Protein AF-A0A2V9F907-F1 (afdb_monomer)

Sequence (201 aa):
MAHLNLTMIHPFSDGNGRMARCLQTLVLAIKGIVDPTFCSIEEYLGKNTQDYYDILAEVGRGKWNPQRDTRPWIRFNLTAHYRQAGTVLRRSVIIKKLWDELEREVARKNLPDRVIGAVADAAMGFRVRSATYRHFAEVSKVVASRDLRAAVESGLLVPTGERRGRIYRASEEIRAIAVKIHGSEPKGIPDPFQKGVTLIS

Structure (mmCIF, N/CA/C/O backbone):
data_AF-A0A2V9F907-F1
#
_entry.id   AF-A0A2V9F907-F1
#
loop_
_atom_site.group_PDB
_atom_site.id
_atom_site.type_symbol
_atom_site.label_atom_id
_atom_site.label_alt_id
_atom_site.label_comp_id
_atom_sit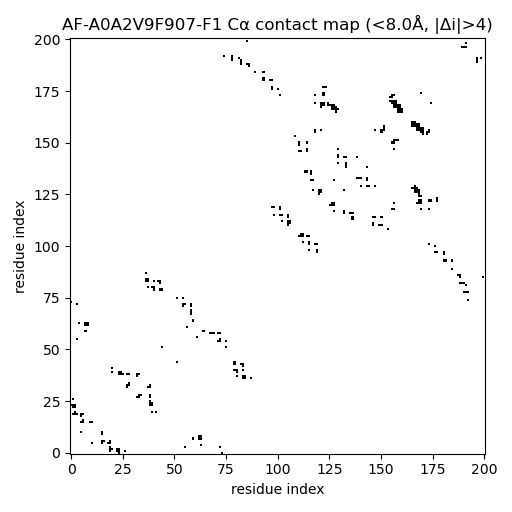e.label_asym_id
_atom_site.label_entity_id
_atom_site.label_seq_id
_atom_site.pdbx_PDB_ins_code
_atom_site.Cartn_x
_atom_site.Cartn_y
_atom_site.Cartn_z
_atom_site.occupancy
_atom_site.B_iso_or_equiv
_atom_site.auth_seq_id
_atom_site.auth_comp_id
_atom_site.auth_asym_id
_atom_site.auth_atom_id
_atom_site.pdbx_PDB_model_num
ATOM 1 N N . MET A 1 1 ? 13.222 7.855 -20.459 1.00 93.00 1 MET A N 1
ATOM 2 C CA . MET A 1 1 ? 14.501 7.636 -21.180 1.00 93.00 1 MET A CA 1
ATOM 3 C C . MET A 1 1 ? 15.733 7.677 -20.285 1.00 93.00 1 MET A C 1
ATOM 5 O O . MET A 1 1 ? 16.612 6.855 -20.496 1.00 93.00 1 MET A O 1
ATOM 9 N N . ALA A 1 2 ? 15.813 8.577 -19.295 1.00 93.81 2 ALA A N 1
ATOM 10 C CA . ALA A 1 2 ? 16.983 8.689 -18.413 1.00 93.81 2 ALA A CA 1
ATOM 11 C C . ALA A 1 2 ? 17.392 7.359 -17.747 1.00 93.81 2 ALA A C 1
ATOM 13 O O . ALA A 1 2 ? 18.563 6.998 -17.793 1.00 93.81 2 ALA A O 1
ATOM 14 N N . HIS A 1 3 ? 16.414 6.595 -17.246 1.00 95.31 3 HIS A N 1
ATOM 15 C CA . HIS A 1 3 ? 16.615 5.238 -16.728 1.00 95.31 3 HIS A CA 1
ATOM 16 C C . HIS A 1 3 ? 17.356 4.341 -17.726 1.00 95.31 3 HIS A C 1
ATOM 18 O O . HIS A 1 3 ? 18.462 3.897 -17.441 1.00 95.31 3 HIS A O 1
ATOM 24 N N . LEU A 1 4 ? 16.759 4.094 -18.899 1.00 95.44 4 LEU A N 1
ATOM 25 C CA . LEU A 1 4 ? 17.318 3.204 -19.918 1.00 95.44 4 LEU A CA 1
ATOM 26 C C . LEU A 1 4 ? 18.757 3.583 -20.269 1.00 95.44 4 LEU A C 1
ATOM 28 O O . LEU A 1 4 ? 19.621 2.717 -20.305 1.00 95.44 4 LEU A O 1
ATOM 32 N N . ASN A 1 5 ? 19.024 4.872 -20.494 1.00 95.62 5 ASN A N 1
ATOM 33 C CA . ASN A 1 5 ? 20.367 5.322 -20.847 1.00 95.62 5 ASN A CA 1
ATOM 34 C C . ASN A 1 5 ? 21.379 5.045 -19.733 1.00 95.62 5 ASN A C 1
ATOM 36 O O . ASN A 1 5 ? 22.443 4.510 -20.024 1.00 95.62 5 ASN A O 1
ATOM 40 N N . LEU A 1 6 ? 21.056 5.339 -18.470 1.00 96.31 6 LEU A N 1
ATOM 41 C CA . LEU A 1 6 ? 21.984 5.083 -17.367 1.00 96.31 6 LEU A CA 1
ATOM 42 C C . LEU A 1 6 ? 22.225 3.582 -17.161 1.00 96.31 6 LEU A C 1
ATOM 44 O O . LEU A 1 6 ? 23.369 3.170 -16.983 1.00 96.31 6 LEU A O 1
ATOM 48 N N . THR A 1 7 ? 21.173 2.765 -17.260 1.00 95.25 7 THR A N 1
ATOM 49 C CA . THR A 1 7 ? 21.288 1.302 -17.180 1.00 95.25 7 THR A CA 1
ATOM 50 C C . THR A 1 7 ? 22.175 0.736 -18.290 1.00 95.25 7 THR A C 1
ATOM 52 O O . THR A 1 7 ? 22.968 -0.160 -18.028 1.00 95.25 7 THR A O 1
ATOM 55 N N . MET A 1 8 ? 22.072 1.265 -19.514 1.00 94.69 8 MET A N 1
ATOM 56 C CA . MET A 1 8 ? 22.827 0.773 -20.673 1.00 94.69 8 MET A CA 1
ATOM 57 C C . MET A 1 8 ? 24.269 1.288 -20.740 1.00 94.69 8 MET A C 1
ATOM 59 O O . MET A 1 8 ? 25.142 0.563 -21.206 1.00 94.69 8 MET A O 1
ATOM 63 N N . ILE A 1 9 ? 24.521 2.530 -20.310 1.00 95.56 9 ILE A N 1
ATOM 64 C CA . ILE A 1 9 ? 25.878 3.094 -20.217 1.00 95.56 9 ILE A CA 1
ATOM 65 C C . ILE A 1 9 ? 26.653 2.415 -19.083 1.00 95.56 9 ILE A C 1
ATOM 67 O O . ILE A 1 9 ? 27.849 2.184 -19.221 1.00 95.56 9 ILE A O 1
ATOM 71 N N . HIS A 1 10 ? 25.965 2.085 -17.985 1.00 94.62 10 HIS A N 1
ATOM 72 C CA . HIS A 1 10 ? 26.520 1.391 -16.825 1.00 94.62 10 HIS A CA 1
ATOM 73 C C . HIS A 1 10 ? 27.818 2.042 -16.274 1.00 94.62 10 HIS A C 1
ATOM 75 O O . HIS A 1 10 ? 28.858 1.386 -16.186 1.00 94.62 10 HIS A O 1
ATOM 81 N N . PRO A 1 11 ? 27.791 3.343 -15.913 1.00 96.69 11 PRO A N 1
ATOM 82 C CA . PRO A 1 11 ? 29.006 4.110 -15.613 1.00 96.69 11 PRO A CA 1
ATOM 83 C C . PRO A 1 11 ? 29.660 3.792 -14.259 1.00 96.69 11 PRO A C 1
ATOM 85 O O . PRO A 1 11 ? 30.794 4.202 -14.025 1.00 96.69 11 PRO A O 1
ATOM 88 N N . PHE A 1 12 ? 28.962 3.111 -13.349 1.00 96.88 12 PHE A N 1
ATOM 89 C CA . PHE A 1 12 ? 29.470 2.797 -12.010 1.00 96.88 12 PHE A CA 1
ATOM 90 C C . PHE A 1 12 ? 29.889 1.327 -11.899 1.00 96.88 12 PHE A C 1
ATOM 92 O O . PHE A 1 12 ? 29.351 0.467 -12.598 1.00 96.88 12 PHE A O 1
ATOM 99 N N . SER A 1 13 ? 30.805 1.021 -10.976 1.00 95.19 13 SER A N 1
ATOM 100 C CA . SER A 1 13 ? 31.224 -0.358 -10.679 1.00 95.19 13 SER A CA 1
ATOM 101 C C . SER A 1 13 ? 30.115 -1.202 -10.034 1.00 95.19 13 SER A C 1
ATOM 103 O O . SER A 1 13 ? 30.059 -2.406 -10.257 1.00 95.19 13 SER A O 1
ATOM 105 N N . ASP A 1 14 ? 29.208 -0.573 -9.281 1.00 96.31 14 ASP A N 1
ATOM 106 C CA . ASP A 1 14 ? 27.983 -1.163 -8.728 1.00 96.31 14 ASP A CA 1
ATOM 107 C C . ASP A 1 14 ? 26.889 -0.081 -8.615 1.00 96.31 14 ASP A C 1
ATOM 109 O O . ASP A 1 14 ? 27.152 1.120 -8.659 1.00 96.31 14 ASP A O 1
ATOM 113 N N . GLY A 1 15 ? 25.633 -0.498 -8.470 1.00 94.81 15 GLY A N 1
ATOM 114 C CA . GLY A 1 15 ? 24.523 0.384 -8.126 1.00 94.81 15 GLY A CA 1
ATOM 115 C C . GLY A 1 15 ? 23.816 1.024 -9.316 1.00 94.81 15 GLY A C 1
ATOM 116 O O . GLY A 1 15 ? 22.849 1.751 -9.100 1.00 94.81 15 GLY A O 1
ATOM 117 N N . ASN A 1 16 ? 24.200 0.710 -10.558 1.00 95.38 16 ASN A N 1
ATOM 118 C CA . ASN A 1 16 ? 23.611 1.302 -11.768 1.00 95.38 16 ASN A CA 1
ATOM 119 C C . ASN A 1 16 ? 22.083 1.181 -11.815 1.00 95.38 16 ASN A C 1
ATOM 121 O O . ASN A 1 16 ? 21.404 2.168 -12.069 1.00 95.38 16 ASN A O 1
ATOM 125 N N . GLY A 1 17 ? 21.519 0.016 -11.475 1.00 93.19 17 GLY A N 1
ATOM 126 C CA . GLY A 1 17 ? 20.062 -0.157 -11.429 1.00 93.19 17 GLY A CA 1
ATOM 127 C C . GLY A 1 17 ? 19.374 0.711 -10.365 1.00 93.19 17 GLY A C 1
ATOM 128 O O . GLY A 1 17 ? 18.320 1.289 -10.617 1.00 93.19 17 GLY A O 1
ATOM 129 N N . ARG A 1 18 ? 19.979 0.864 -9.177 1.00 94.75 18 ARG A N 1
ATOM 130 C CA . ARG A 1 18 ? 19.474 1.769 -8.123 1.00 94.75 18 ARG A CA 1
ATOM 131 C C . ARG A 1 18 ? 19.534 3.223 -8.594 1.00 94.75 18 ARG A C 1
ATOM 133 O O . ARG A 1 18 ? 18.536 3.929 -8.498 1.00 94.75 18 ARG A O 1
ATOM 140 N N . MET A 1 19 ? 20.655 3.631 -9.183 1.00 96.75 19 MET A N 1
ATOM 141 C CA . MET A 1 19 ? 20.842 4.982 -9.713 1.00 96.75 19 MET A CA 1
ATOM 142 C C . MET A 1 19 ? 19.899 5.297 -10.875 1.00 96.75 19 MET A C 1
ATOM 144 O O . MET A 1 19 ? 19.367 6.401 -10.936 1.00 96.75 19 MET A O 1
ATOM 148 N N . ALA A 1 20 ? 19.635 4.341 -11.766 1.00 95.56 20 ALA A N 1
ATOM 149 C CA . ALA A 1 20 ? 18.757 4.540 -12.917 1.00 95.56 20 ALA A CA 1
ATOM 150 C C . ALA A 1 20 ? 17.310 4.796 -12.482 1.00 95.56 20 ALA A C 1
ATOM 152 O O . ALA A 1 20 ? 16.638 5.675 -13.027 1.00 95.56 20 ALA A O 1
ATOM 153 N N . ARG A 1 21 ? 16.867 4.076 -11.448 1.00 93.44 21 ARG A N 1
ATOM 154 C CA . ARG A 1 21 ? 15.551 4.234 -10.822 1.00 93.44 21 ARG A CA 1
ATOM 155 C C . ARG A 1 21 ? 15.435 5.561 -10.079 1.00 93.44 21 ARG A C 1
ATOM 157 O O . ARG A 1 21 ? 14.507 6.318 -10.346 1.00 93.44 21 ARG A O 1
ATOM 164 N N . CYS A 1 22 ? 16.430 5.920 -9.262 1.00 93.31 22 CYS A N 1
ATOM 165 C CA . CYS A 1 22 ? 16.486 7.241 -8.626 1.00 93.31 22 CYS A CA 1
ATOM 166 C C . CYS A 1 22 ? 16.458 8.380 -9.657 1.00 93.31 22 CYS A C 1
ATOM 168 O O . CYS A 1 22 ? 15.734 9.358 -9.480 1.00 93.31 22 CYS A O 1
ATOM 170 N N . LEU A 1 23 ? 17.208 8.244 -10.755 1.00 94.75 23 LEU A N 1
ATOM 171 C CA . LEU A 1 23 ? 17.251 9.238 -11.823 1.00 94.75 23 LEU A CA 1
ATOM 172 C C . LEU A 1 23 ? 15.907 9.359 -12.551 1.00 94.75 23 LEU A C 1
ATOM 174 O O . LEU A 1 23 ? 15.497 10.470 -12.878 1.00 94.75 23 LEU A O 1
ATOM 178 N N . GLN A 1 24 ? 15.202 8.251 -12.795 1.00 93.25 24 GLN A N 1
ATOM 179 C CA . GLN A 1 24 ? 13.847 8.294 -13.350 1.00 93.25 24 GLN A CA 1
ATOM 180 C C . GLN A 1 24 ? 12.910 9.114 -12.469 1.00 93.25 24 GLN A C 1
ATOM 182 O O . GLN A 1 24 ? 12.277 10.047 -12.965 1.00 93.25 24 GLN A O 1
ATOM 187 N N . THR A 1 25 ? 12.861 8.781 -11.180 1.00 90.62 25 THR A N 1
ATOM 188 C CA . THR A 1 25 ? 12.018 9.464 -10.198 1.00 90.62 25 THR A CA 1
ATOM 189 C C . THR A 1 25 ? 12.359 10.950 -10.126 1.00 90.62 25 THR A C 1
ATOM 191 O O . THR A 1 25 ? 11.466 11.790 -10.190 1.00 90.62 25 THR A O 1
ATOM 194 N N . LEU A 1 26 ? 13.652 11.291 -10.091 1.00 91.19 26 LEU A N 1
ATOM 195 C CA . LEU A 1 26 ? 14.120 12.677 -10.080 1.00 91.19 26 LEU A CA 1
ATOM 196 C C . LEU A 1 26 ? 13.686 13.451 -11.331 1.00 91.19 26 LEU A C 1
ATOM 198 O O . LEU A 1 26 ? 13.215 14.580 -11.221 1.00 91.19 26 LEU A O 1
ATOM 202 N N . VAL A 1 27 ? 13.816 12.859 -12.523 1.00 92.12 27 VAL A N 1
ATOM 203 C CA . VAL A 1 27 ? 13.406 13.510 -13.778 1.00 92.12 27 VAL A CA 1
ATOM 204 C C . VAL A 1 27 ? 11.904 13.791 -13.790 1.00 92.12 27 VAL A C 1
ATOM 206 O O . VAL A 1 27 ? 11.496 14.861 -14.237 1.00 92.12 27 VAL A O 1
ATOM 209 N N . LEU A 1 28 ? 11.082 12.867 -13.288 1.00 89.31 28 LEU A N 1
ATOM 210 C CA . LEU A 1 28 ? 9.635 13.069 -13.180 1.00 89.31 28 LEU A CA 1
ATOM 211 C C . LEU A 1 28 ? 9.293 14.152 -12.145 1.00 89.31 28 LEU A C 1
ATOM 213 O O . LEU A 1 28 ? 8.482 15.031 -12.439 1.00 89.31 28 LEU A O 1
ATOM 217 N N . ALA A 1 29 ? 9.981 14.158 -11.000 1.00 87.56 29 ALA A N 1
ATOM 218 C CA . ALA A 1 29 ? 9.822 15.170 -9.957 1.00 87.56 29 ALA A CA 1
ATOM 219 C C . ALA A 1 29 ? 10.165 16.584 -10.447 1.00 87.56 29 ALA A C 1
ATOM 221 O O . ALA A 1 29 ? 9.367 17.503 -10.276 1.00 87.56 29 ALA A O 1
ATOM 222 N N . ILE A 1 30 ? 11.298 16.757 -11.139 1.00 88.38 30 ILE A N 1
ATOM 223 C CA . ILE A 1 30 ? 11.697 18.044 -11.742 1.00 88.38 30 ILE A CA 1
ATOM 224 C C . ILE A 1 30 ? 10.656 18.532 -12.761 1.00 88.38 30 ILE A C 1
ATOM 226 O O . ILE A 1 30 ? 10.476 19.733 -12.946 1.00 88.38 30 ILE A O 1
ATOM 230 N N . LYS A 1 31 ? 9.951 17.612 -13.426 1.00 84.75 31 LYS A N 1
ATOM 231 C CA . LYS A 1 31 ? 8.890 17.927 -14.393 1.00 84.75 31 LYS A CA 1
ATOM 232 C C . LYS A 1 31 ? 7.511 18.130 -13.752 1.00 84.75 31 LYS A C 1
ATOM 234 O O . LYS A 1 31 ? 6.527 18.217 -14.478 1.00 8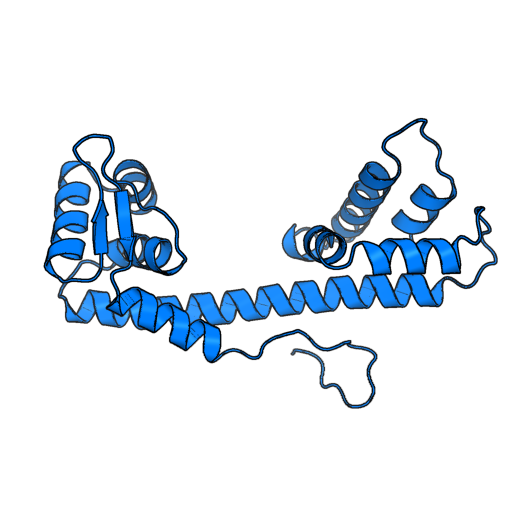4.75 31 LYS A O 1
ATOM 239 N N . GLY A 1 32 ? 7.440 18.244 -12.426 1.00 80.19 32 GLY A N 1
ATOM 240 C CA . GLY A 1 32 ? 6.215 18.570 -11.691 1.00 80.19 32 GLY A CA 1
ATOM 241 C C . GLY A 1 32 ? 5.390 17.362 -11.245 1.00 80.19 32 GLY A C 1
ATOM 242 O O . GLY A 1 32 ? 4.361 17.543 -10.602 1.00 80.19 32 GLY A O 1
ATOM 243 N N . ILE A 1 33 ? 5.835 16.131 -11.519 1.00 77.31 33 ILE A N 1
ATOM 244 C CA . ILE A 1 33 ? 5.212 14.916 -10.977 1.00 77.31 33 ILE A CA 1
ATOM 245 C C . ILE A 1 33 ? 5.912 14.608 -9.655 1.00 77.31 33 ILE A C 1
ATOM 247 O O . ILE A 1 33 ? 6.887 13.865 -9.619 1.00 77.31 33 ILE A O 1
ATOM 251 N N . VAL A 1 34 ? 5.468 15.253 -8.577 1.00 76.12 34 VAL A N 1
ATOM 252 C CA . VAL A 1 34 ? 6.205 15.266 -7.300 1.00 76.12 34 VAL A CA 1
ATOM 253 C C . VAL A 1 34 ? 5.740 14.217 -6.299 1.00 76.12 34 VAL A C 1
ATOM 255 O O . VAL A 1 34 ? 6.530 13.792 -5.460 1.00 76.12 34 VAL A O 1
ATOM 258 N N . ASP A 1 35 ? 4.483 13.783 -6.376 1.00 77.50 35 ASP A N 1
ATOM 259 C CA . ASP A 1 35 ? 3.964 12.812 -5.421 1.00 77.50 35 ASP A CA 1
ATOM 260 C C . ASP A 1 35 ? 4.652 11.443 -5.640 1.00 77.50 35 ASP A C 1
ATOM 262 O O . ASP A 1 35 ? 4.630 10.922 -6.768 1.00 77.50 35 ASP A O 1
ATOM 266 N N . PRO A 1 36 ? 5.271 10.858 -4.587 1.00 70.25 36 PRO A N 1
ATOM 267 C CA . PRO A 1 36 ? 6.025 9.600 -4.655 1.00 70.25 36 PRO A CA 1
ATOM 268 C C . PRO A 1 36 ? 5.270 8.459 -5.335 1.00 70.25 36 PRO A C 1
ATOM 270 O O . PRO A 1 36 ? 5.862 7.600 -5.992 1.00 70.25 36 PRO A O 1
ATOM 273 N N . THR A 1 37 ? 3.951 8.472 -5.187 1.00 71.19 37 THR A N 1
ATOM 274 C CA . THR A 1 37 ? 3.030 7.477 -5.715 1.00 71.19 37 THR A CA 1
ATOM 275 C C . THR A 1 37 ? 2.990 7.477 -7.241 1.00 71.19 37 THR A C 1
ATOM 277 O O . THR A 1 37 ? 2.795 6.420 -7.845 1.00 71.19 37 THR A O 1
ATOM 280 N N . PHE A 1 38 ? 3.203 8.639 -7.868 1.00 74.62 38 PHE A N 1
ATOM 281 C CA . PHE A 1 38 ? 3.138 8.820 -9.321 1.00 74.62 38 PHE A CA 1
ATOM 282 C C . PHE A 1 38 ? 4.517 8.937 -9.980 1.00 74.62 38 PHE A C 1
ATOM 284 O O . PHE A 1 38 ? 4.658 8.611 -11.161 1.00 74.62 38 PHE A O 1
ATOM 291 N N . CYS A 1 39 ? 5.541 9.373 -9.242 1.00 81.19 39 CYS A N 1
ATOM 292 C CA . CYS A 1 39 ? 6.884 9.568 -9.790 1.00 81.19 39 CYS A CA 1
ATOM 293 C C . CYS A 1 39 ? 7.787 8.326 -9.712 1.00 81.19 39 CYS A C 1
ATOM 295 O O . CYS A 1 39 ? 8.823 8.290 -10.369 1.00 81.19 39 CYS A O 1
ATOM 297 N N . SER A 1 40 ? 7.387 7.286 -8.977 1.00 83.75 40 SER A N 1
ATOM 298 C CA . SER A 1 40 ? 8.110 6.012 -8.860 1.00 83.75 40 SER A CA 1
ATOM 299 C C . SER A 1 40 ? 7.334 4.863 -9.510 1.00 83.75 40 SER A C 1
ATOM 301 O O . SER A 1 40 ? 6.110 4.869 -9.473 1.00 83.75 40 SER A O 1
ATOM 303 N N . ILE A 1 41 ? 8.027 3.857 -10.061 1.00 87.81 41 ILE A N 1
ATOM 304 C CA . ILE A 1 41 ? 7.427 2.585 -10.527 1.00 87.81 41 ILE A CA 1
ATOM 305 C C . ILE A 1 41 ? 7.994 1.350 -9.813 1.00 87.81 41 ILE A C 1
ATOM 307 O O . ILE A 1 41 ? 7.841 0.225 -10.285 1.00 87.81 41 ILE A O 1
ATOM 311 N N . GLU A 1 42 ? 8.657 1.530 -8.668 1.00 89.88 42 GLU A N 1
ATOM 312 C CA . GLU A 1 42 ? 9.363 0.441 -7.975 1.00 89.88 42 GLU A CA 1
ATOM 313 C C . GLU A 1 42 ? 8.447 -0.721 -7.572 1.00 89.88 42 GLU A C 1
ATOM 315 O O . GLU A 1 42 ? 8.829 -1.881 -7.725 1.00 89.88 42 GLU A O 1
ATOM 320 N N . GLU A 1 43 ? 7.222 -0.436 -7.107 1.00 89.06 43 GLU A N 1
ATOM 321 C CA . GLU A 1 43 ? 6.255 -1.490 -6.764 1.00 89.06 43 GLU A CA 1
ATOM 322 C C . GLU A 1 43 ? 5.923 -2.347 -7.997 1.00 89.06 43 GLU A C 1
ATOM 324 O O . GLU A 1 43 ? 5.806 -3.571 -7.898 1.00 89.06 43 GLU A O 1
ATOM 329 N N . TYR A 1 44 ? 5.813 -1.716 -9.171 1.00 91.25 44 TYR A N 1
ATOM 330 C CA . TYR A 1 44 ? 5.595 -2.421 -10.428 1.00 91.25 44 TYR A CA 1
ATOM 331 C C . TYR A 1 44 ? 6.816 -3.258 -10.820 1.00 91.25 44 TYR A C 1
ATOM 333 O O . TYR A 1 44 ? 6.667 -4.439 -11.127 1.00 91.25 44 TYR A O 1
ATOM 341 N N . LEU A 1 45 ? 8.022 -2.689 -10.771 1.00 92.31 45 LEU A N 1
ATOM 342 C CA . LEU A 1 45 ? 9.254 -3.403 -11.128 1.00 92.31 45 LEU A CA 1
ATOM 343 C C . LEU A 1 45 ? 9.516 -4.606 -10.210 1.00 92.31 45 LEU A C 1
ATOM 345 O O . LEU A 1 45 ? 9.915 -5.667 -10.686 1.00 92.31 45 LEU A O 1
ATOM 349 N N . GLY A 1 46 ? 9.239 -4.479 -8.909 1.00 91.44 46 GLY A N 1
ATOM 350 C CA . GLY A 1 46 ? 9.380 -5.580 -7.953 1.00 91.44 46 GLY A CA 1
ATOM 351 C C . GLY A 1 46 ? 8.415 -6.743 -8.210 1.00 91.44 46 GLY A C 1
ATOM 352 O O . GLY A 1 46 ? 8.746 -7.889 -7.928 1.00 91.44 46 GLY A O 1
ATOM 353 N N . LYS A 1 47 ? 7.237 -6.469 -8.786 1.00 91.88 47 LYS A N 1
ATOM 354 C CA . LYS A 1 47 ? 6.259 -7.498 -9.183 1.00 91.88 47 LYS A CA 1
ATOM 355 C C . LYS A 1 47 ? 6.516 -8.078 -10.576 1.00 91.88 47 LYS A C 1
ATOM 357 O O . LYS A 1 47 ? 6.083 -9.191 -10.843 1.00 91.88 47 LYS A O 1
ATOM 362 N N . ASN A 1 48 ? 7.203 -7.334 -11.445 1.00 94.06 48 ASN A N 1
ATOM 363 C CA . ASN A 1 48 ? 7.439 -7.674 -12.853 1.00 94.06 48 ASN A CA 1
ATOM 364 C C . ASN A 1 48 ? 8.948 -7.671 -13.164 1.00 94.06 48 ASN A C 1
ATOM 366 O O . ASN A 1 48 ? 9.398 -7.094 -14.152 1.00 94.06 48 ASN A O 1
ATOM 370 N N . THR A 1 49 ? 9.752 -8.253 -12.267 1.00 95.25 49 THR A N 1
ATOM 371 C CA . THR A 1 49 ? 11.220 -8.169 -12.339 1.00 95.25 49 THR A CA 1
ATOM 372 C C . THR A 1 49 ? 11.780 -8.858 -13.579 1.00 95.25 49 THR A C 1
ATOM 374 O O . THR A 1 49 ? 12.687 -8.315 -14.203 1.00 95.25 49 THR A O 1
ATOM 377 N N . GLN A 1 50 ? 11.225 -10.012 -13.960 1.00 96.62 50 GLN A N 1
ATOM 378 C CA . GLN A 1 50 ? 11.657 -10.724 -15.163 1.00 96.62 50 GLN A CA 1
ATOM 379 C C . GLN A 1 50 ? 11.358 -9.903 -16.423 1.00 96.62 50 GLN A C 1
ATOM 381 O O . GLN A 1 50 ? 12.290 -9.561 -17.141 1.00 96.62 50 GLN A O 1
ATOM 386 N N . ASP A 1 51 ? 10.107 -9.465 -16.609 1.00 96.00 51 ASP A N 1
ATOM 387 C CA . ASP A 1 51 ? 9.701 -8.608 -17.733 1.00 96.00 51 ASP A CA 1
ATOM 388 C C . ASP A 1 51 ? 10.573 -7.350 -17.853 1.00 96.00 51 ASP A C 1
ATOM 390 O O . ASP A 1 51 ? 10.941 -6.930 -18.948 1.00 96.00 51 ASP A O 1
ATOM 394 N N . TYR A 1 52 ? 10.930 -6.738 -16.719 1.00 96.06 52 TYR A N 1
ATOM 395 C CA . TYR A 1 52 ? 11.831 -5.589 -16.691 1.00 96.06 52 TYR A CA 1
ATOM 396 C C . TYR A 1 52 ? 13.208 -5.923 -17.283 1.00 96.06 52 TYR A C 1
ATOM 398 O O . TYR A 1 52 ? 13.707 -5.174 -18.127 1.00 96.06 52 TYR A O 1
ATOM 406 N N . TYR A 1 53 ? 13.818 -7.035 -16.868 1.00 94.94 53 TYR A N 1
ATOM 407 C CA . TYR A 1 53 ? 15.107 -7.465 -17.409 1.00 94.94 53 TYR A CA 1
ATOM 408 C C . TYR A 1 53 ? 15.009 -7.903 -18.871 1.00 94.94 53 TYR A C 1
ATOM 410 O O . TYR A 1 53 ? 15.905 -7.577 -19.649 1.00 94.94 53 TYR A O 1
ATOM 418 N N . ASP A 1 54 ? 13.917 -8.555 -19.265 1.00 96.44 54 ASP A N 1
ATOM 419 C CA . ASP A 1 54 ? 13.690 -9.002 -20.639 1.00 96.44 54 ASP A CA 1
ATOM 420 C C . ASP A 1 54 ? 13.591 -7.812 -21.601 1.00 96.44 54 ASP A C 1
ATOM 422 O O . ASP A 1 54 ? 14.289 -7.775 -22.616 1.00 96.44 54 ASP A O 1
ATOM 426 N N . ILE A 1 55 ? 12.820 -6.777 -21.247 1.00 96.44 55 ILE A N 1
ATOM 427 C CA . ILE A 1 55 ? 12.710 -5.553 -22.056 1.00 96.44 55 ILE A CA 1
ATOM 428 C C . ILE A 1 55 ? 14.052 -4.810 -22.131 1.00 96.44 55 ILE A C 1
ATOM 430 O O . ILE A 1 55 ? 14.411 -4.266 -23.181 1.00 96.44 55 ILE A O 1
ATOM 434 N N . LEU A 1 56 ? 14.826 -4.777 -21.040 1.00 95.19 56 LEU A N 1
ATOM 435 C CA . LEU A 1 56 ? 16.173 -4.204 -21.072 1.00 95.19 56 LEU A CA 1
ATOM 436 C C . LEU A 1 56 ? 17.106 -5.010 -21.979 1.00 95.19 56 LEU A C 1
ATOM 438 O O . LEU A 1 56 ? 17.866 -4.409 -22.734 1.00 95.19 56 LEU A O 1
ATOM 442 N N . ALA A 1 57 ? 17.051 -6.340 -21.944 1.00 94.50 57 ALA A N 1
ATOM 443 C CA . ALA A 1 57 ? 17.850 -7.192 -22.817 1.00 94.50 57 ALA A CA 1
ATOM 444 C C . ALA A 1 57 ? 17.463 -7.011 -24.296 1.00 94.50 57 ALA A C 1
ATOM 446 O O . ALA A 1 57 ? 18.345 -6.880 -25.148 1.00 94.50 57 ALA A O 1
ATOM 447 N N . GLU A 1 58 ? 16.164 -6.915 -24.595 1.00 94.94 58 GLU A N 1
ATOM 448 C CA . GLU A 1 58 ? 15.625 -6.697 -25.941 1.00 94.94 58 GLU A CA 1
ATOM 449 C C . GLU A 1 58 ? 16.131 -5.383 -26.555 1.00 94.94 58 GLU A C 1
ATOM 451 O O . GLU A 1 58 ? 16.700 -5.367 -27.653 1.00 94.94 58 GLU A O 1
ATOM 456 N N . VAL A 1 59 ? 15.961 -4.273 -25.831 1.00 94.44 59 VAL A N 1
ATOM 457 C CA . VAL A 1 59 ? 16.357 -2.933 -26.294 1.00 94.44 59 VAL A CA 1
ATOM 458 C C . VAL A 1 59 ? 17.882 -2.767 -26.236 1.00 94.44 59 VAL A C 1
ATOM 460 O O . VAL A 1 59 ? 18.517 -2.164 -27.110 1.00 94.44 59 VAL A O 1
ATOM 463 N N . GLY A 1 60 ? 18.491 -3.338 -25.201 1.00 91.38 60 GLY A N 1
ATOM 464 C CA . GLY A 1 60 ? 19.893 -3.193 -24.852 1.00 91.38 60 GLY A CA 1
ATOM 465 C C . GLY A 1 60 ? 20.850 -4.098 -25.605 1.00 91.38 60 GLY A C 1
ATOM 466 O O . GLY A 1 60 ? 22.017 -3.732 -25.682 1.00 91.38 60 GLY A O 1
ATOM 467 N N . ARG A 1 61 ? 20.414 -5.232 -26.179 1.00 90.38 61 ARG A N 1
ATOM 468 C CA . ARG A 1 61 ? 21.222 -6.207 -26.957 1.00 90.38 61 ARG A CA 1
ATOM 469 C C . ARG A 1 61 ? 22.714 -6.244 -26.565 1.00 90.38 61 ARG A C 1
ATOM 471 O O . ARG A 1 61 ? 23.590 -6.071 -27.416 1.00 90.38 61 ARG A O 1
ATOM 478 N N . GLY A 1 62 ? 22.985 -6.335 -25.262 1.00 88.06 62 GLY A N 1
ATOM 479 C CA . GLY A 1 62 ? 24.323 -6.368 -24.659 1.00 88.06 62 GLY A CA 1
ATOM 480 C C . GLY A 1 62 ? 25.184 -5.089 -24.692 1.00 88.06 62 GLY A C 1
ATOM 481 O O . GLY A 1 62 ? 26.276 -5.118 -24.140 1.00 88.06 62 GLY A O 1
ATOM 482 N N . LYS A 1 63 ? 24.765 -3.978 -25.317 1.00 90.94 63 LYS A N 1
ATOM 483 C CA . LYS A 1 63 ? 25.522 -2.705 -25.332 1.00 90.94 63 LYS A CA 1
ATOM 484 C C . LYS A 1 63 ? 24.653 -1.481 -25.619 1.00 90.94 63 LYS A C 1
ATOM 486 O O . LYS A 1 63 ? 23.708 -1.572 -26.402 1.00 90.94 63 LYS A O 1
ATOM 491 N N . TRP A 1 64 ? 25.025 -0.319 -25.082 1.00 93.56 64 TRP A N 1
ATOM 492 C CA . TRP A 1 64 ? 24.372 0.952 -25.410 1.00 93.56 64 TRP A CA 1
ATOM 493 C C . TRP A 1 64 ? 24.492 1.295 -26.905 1.00 93.56 64 TRP A C 1
ATOM 495 O O . TRP A 1 64 ? 25.548 1.134 -27.518 1.00 93.56 64 TRP A O 1
ATOM 505 N N . ASN A 1 65 ? 23.389 1.758 -27.497 1.00 92.81 65 ASN A N 1
ATOM 506 C CA . ASN A 1 65 ? 23.338 2.269 -28.863 1.00 92.81 65 ASN A CA 1
ATOM 507 C C . ASN A 1 65 ? 22.148 3.247 -28.985 1.00 92.81 65 ASN A C 1
ATOM 509 O O . ASN A 1 65 ? 21.002 2.810 -28.844 1.00 92.81 65 ASN A O 1
ATOM 513 N N . PRO A 1 66 ? 22.391 4.542 -29.252 1.00 91.06 66 PRO A N 1
ATOM 514 C CA . PRO A 1 66 ? 21.341 5.558 -29.285 1.00 91.06 66 PRO A CA 1
ATOM 515 C C . PRO A 1 66 ? 20.440 5.493 -30.528 1.00 91.06 66 PRO A C 1
ATOM 517 O O . PRO A 1 66 ? 19.382 6.113 -30.530 1.00 91.06 66 PRO A O 1
ATOM 520 N N . GLN A 1 67 ? 20.816 4.746 -31.571 1.00 93.06 67 GLN A N 1
ATOM 521 C CA . GLN A 1 67 ? 20.011 4.551 -32.783 1.00 93.06 67 GLN A CA 1
ATOM 522 C C . GLN A 1 67 ? 18.994 3.408 -32.657 1.00 93.06 67 GLN A C 1
ATOM 524 O O . GLN A 1 67 ? 18.225 3.164 -33.588 1.00 93.06 67 GLN A O 1
ATOM 529 N N . ARG A 1 68 ? 18.991 2.660 -31.547 1.00 92.62 68 ARG A N 1
ATOM 530 C CA . ARG A 1 68 ? 18.066 1.535 -31.384 1.00 92.62 68 ARG A CA 1
ATOM 531 C C . ARG A 1 68 ? 16.644 1.986 -31.108 1.00 92.62 68 ARG A C 1
ATOM 533 O O . ARG A 1 68 ? 16.398 3.002 -30.464 1.00 92.62 68 ARG A O 1
ATOM 540 N N . ASP A 1 69 ? 15.711 1.156 -31.556 1.00 94.75 69 ASP A N 1
ATOM 541 C CA . ASP A 1 69 ? 14.306 1.325 -31.239 1.00 94.75 69 ASP A CA 1
ATOM 542 C C . ASP A 1 69 ? 14.067 1.118 -29.738 1.00 94.75 69 ASP A C 1
ATOM 544 O O . ASP A 1 69 ? 14.357 0.062 -29.178 1.00 94.75 69 ASP A O 1
ATOM 548 N N . THR A 1 70 ? 13.529 2.149 -29.093 1.00 96.06 70 THR A N 1
ATOM 549 C CA . THR A 1 70 ? 13.222 2.155 -27.658 1.00 96.06 70 THR A CA 1
ATOM 550 C C . THR A 1 70 ? 11.721 2.117 -27.383 1.00 96.06 70 THR A C 1
ATOM 552 O O . THR A 1 70 ? 11.309 2.190 -26.224 1.00 96.06 70 THR A O 1
ATOM 555 N N . ARG A 1 71 ? 10.884 1.951 -28.419 1.00 95.75 71 ARG A N 1
ATOM 556 C CA . ARG A 1 71 ? 9.427 1.818 -28.277 1.00 95.75 71 ARG A CA 1
ATOM 557 C C . ARG A 1 71 ? 9.016 0.719 -27.284 1.00 95.75 71 ARG A C 1
ATOM 559 O O . ARG A 1 71 ? 8.141 1.023 -26.470 1.00 95.75 71 ARG A O 1
ATOM 566 N N . PRO A 1 72 ? 9.638 -0.481 -27.248 1.00 95.56 72 PRO A N 1
ATOM 567 C CA . PRO A 1 72 ? 9.312 -1.497 -26.240 1.00 95.56 72 PRO A CA 1
ATOM 568 C C . PRO A 1 72 ? 9.533 -0.998 -24.805 1.00 95.56 72 PRO A C 1
ATOM 570 O O . PRO A 1 72 ? 8.647 -1.113 -23.958 1.00 95.56 72 PRO A O 1
ATOM 573 N N . TRP A 1 73 ? 10.664 -0.329 -24.549 1.00 95.88 73 TRP A N 1
ATOM 574 C CA . TRP A 1 73 ? 10.971 0.274 -23.247 1.00 95.88 73 TRP A CA 1
ATOM 575 C C . TRP A 1 73 ? 9.976 1.373 -22.855 1.00 95.88 73 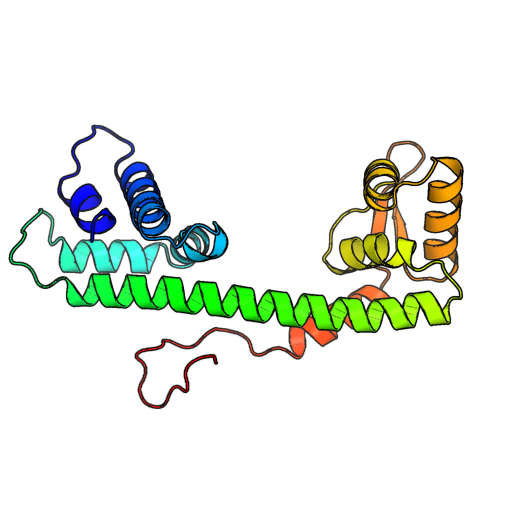TRP A C 1
ATOM 577 O O . TRP A 1 73 ? 9.519 1.429 -21.709 1.00 95.88 73 TRP A O 1
ATOM 587 N N . ILE A 1 74 ? 9.631 2.253 -23.798 1.00 95.38 74 ILE A N 1
ATOM 588 C CA . ILE A 1 74 ? 8.664 3.331 -23.565 1.00 95.38 74 ILE A CA 1
ATOM 589 C C . ILE A 1 74 ? 7.292 2.738 -23.229 1.00 95.38 74 ILE A C 1
ATOM 591 O O . ILE A 1 74 ? 6.691 3.136 -22.231 1.00 95.38 74 ILE A O 1
ATOM 595 N N . ARG A 1 75 ? 6.827 1.746 -24.000 1.00 95.50 75 ARG A N 1
ATOM 596 C CA . ARG A 1 75 ? 5.564 1.038 -23.747 1.00 95.50 75 ARG A CA 1
ATOM 597 C C . ARG A 1 75 ? 5.558 0.392 -22.363 1.00 95.50 75 ARG A C 1
ATOM 599 O O . ARG A 1 75 ? 4.593 0.571 -21.621 1.00 95.50 75 ARG A O 1
ATOM 606 N N . PHE A 1 76 ? 6.632 -0.305 -21.996 1.00 95.31 76 PHE A N 1
ATOM 607 C CA . PHE A 1 76 ? 6.782 -0.917 -20.676 1.00 95.31 76 PHE A CA 1
ATOM 608 C C . PHE A 1 76 ? 6.663 0.123 -19.548 1.00 95.31 76 PHE A C 1
ATOM 610 O O . PHE A 1 76 ? 5.886 -0.064 -18.615 1.00 95.31 76 PHE A O 1
ATOM 617 N N . ASN A 1 77 ? 7.357 1.261 -19.664 1.00 93.94 77 ASN A N 1
ATOM 618 C CA . ASN A 1 77 ? 7.329 2.313 -18.639 1.00 93.94 77 ASN A CA 1
ATOM 619 C C . ASN A 1 77 ? 5.961 2.979 -18.513 1.00 93.94 77 ASN A C 1
ATOM 621 O O . ASN A 1 77 ? 5.477 3.181 -17.402 1.00 93.94 77 ASN A O 1
ATOM 625 N N . LEU A 1 78 ? 5.327 3.315 -19.637 1.00 92.94 78 LEU A N 1
ATOM 626 C CA . LEU A 1 78 ? 3.993 3.914 -19.624 1.00 92.94 78 LEU A CA 1
ATOM 627 C C . LEU A 1 78 ? 2.958 2.946 -19.040 1.00 92.94 78 LEU A C 1
ATOM 629 O O . LEU A 1 78 ? 2.119 3.358 -18.245 1.00 92.94 78 LEU A O 1
ATOM 633 N N . THR A 1 79 ? 3.072 1.653 -19.354 1.00 94.00 79 THR A N 1
ATOM 634 C CA . THR A 1 79 ? 2.237 0.601 -18.757 1.00 94.00 79 THR A CA 1
ATOM 635 C C . THR A 1 79 ? 2.446 0.514 -17.246 1.00 94.00 79 THR A C 1
ATOM 637 O O . THR A 1 79 ? 1.470 0.440 -16.501 1.00 94.00 79 THR A O 1
ATOM 640 N N . ALA A 1 80 ? 3.697 0.573 -16.780 1.00 93.12 80 ALA A N 1
ATOM 641 C CA . ALA A 1 80 ? 4.025 0.560 -15.357 1.00 93.12 80 ALA A CA 1
ATOM 642 C C . ALA A 1 80 ? 3.400 1.753 -14.612 1.00 93.12 80 ALA A C 1
ATOM 644 O O . ALA A 1 80 ? 2.685 1.553 -13.629 1.00 93.12 80 ALA A O 1
ATOM 645 N N . HIS A 1 81 ? 3.591 2.979 -15.116 1.00 90.88 81 HIS A N 1
ATOM 646 C CA . HIS A 1 81 ? 3.002 4.185 -14.522 1.00 90.88 81 HIS A CA 1
ATOM 647 C C . HIS A 1 81 ? 1.469 4.145 -14.531 1.00 90.88 81 HIS A C 1
ATOM 649 O O . HIS A 1 81 ? 0.843 4.435 -13.513 1.00 90.88 81 HIS A O 1
ATOM 655 N N . TYR A 1 82 ? 0.857 3.728 -15.643 1.00 91.12 82 TYR A N 1
ATOM 656 C CA . TYR A 1 82 ? -0.597 3.606 -15.754 1.00 91.12 82 TYR A CA 1
ATOM 657 C C . TYR A 1 82 ? -1.169 2.596 -14.752 1.00 91.12 82 TYR A C 1
ATOM 659 O O . TYR A 1 82 ? -2.111 2.896 -14.017 1.00 91.12 82 TYR A O 1
ATOM 667 N N . ARG A 1 83 ? -0.570 1.403 -14.664 1.00 90.94 83 ARG A N 1
ATOM 668 C CA . ARG A 1 83 ? -1.006 0.361 -13.726 1.00 90.94 83 ARG A CA 1
ATOM 669 C C . ARG A 1 83 ? -0.798 0.767 -12.272 1.00 90.94 83 ARG A C 1
ATOM 671 O O . ARG A 1 83 ? -1.618 0.414 -11.421 1.00 90.94 83 ARG A O 1
ATOM 678 N N . GLN A 1 84 ? 0.256 1.522 -11.976 1.00 89.25 84 GLN A N 1
ATOM 679 C CA . GLN A 1 84 ? 0.482 2.057 -10.641 1.00 89.25 84 GLN A CA 1
ATOM 680 C C . GLN A 1 84 ? -0.552 3.125 -10.273 1.00 89.25 84 GLN A C 1
ATOM 682 O O . GLN A 1 84 ? -1.176 3.011 -9.219 1.00 89.25 84 GLN A O 1
ATOM 687 N N . ALA A 1 85 ? -0.820 4.084 -11.163 1.00 87.69 85 ALA A N 1
ATOM 688 C CA . ALA A 1 85 ? -1.871 5.080 -10.963 1.00 87.69 85 ALA A CA 1
ATOM 689 C C . ALA A 1 85 ? -3.245 4.417 -10.753 1.00 87.69 85 ALA A C 1
ATOM 691 O O . ALA A 1 85 ? -3.946 4.727 -9.792 1.00 87.69 85 ALA A O 1
ATOM 692 N N . GLY A 1 86 ? -3.590 3.418 -11.572 1.00 89.31 86 GLY A N 1
ATOM 693 C CA . GLY A 1 86 ? -4.819 2.645 -11.395 1.00 89.31 86 GLY A CA 1
ATOM 694 C C . GLY A 1 86 ? -4.876 1.879 -10.073 1.00 89.31 86 GLY A C 1
ATOM 695 O O . GLY A 1 86 ? -5.918 1.835 -9.422 1.00 89.31 86 GLY A O 1
ATOM 696 N N . THR A 1 87 ? -3.752 1.311 -9.627 1.00 89.25 87 THR A N 1
ATOM 697 C CA . THR A 1 87 ? -3.667 0.627 -8.325 1.00 89.25 87 THR A CA 1
ATOM 698 C C . THR A 1 87 ? -3.956 1.591 -7.178 1.00 89.25 87 THR A C 1
ATOM 700 O O . THR A 1 87 ? -4.618 1.221 -6.210 1.00 89.25 87 THR A O 1
ATOM 703 N N . VAL A 1 88 ? -3.481 2.826 -7.293 1.00 87.88 88 VAL A N 1
ATOM 704 C CA . VAL A 1 88 ? -3.648 3.876 -6.285 1.00 87.88 88 VAL A CA 1
ATOM 705 C C . VAL A 1 88 ? -5.087 4.362 -6.253 1.00 87.88 88 VAL A C 1
ATOM 707 O O . VAL A 1 88 ? -5.687 4.356 -5.185 1.00 87.88 88 VAL A O 1
ATOM 710 N N . LEU A 1 89 ? -5.679 4.662 -7.413 1.00 89.25 89 LEU A N 1
ATOM 711 C CA . LEU A 1 89 ? -7.101 5.002 -7.519 1.00 89.25 89 LEU A CA 1
ATOM 712 C C . LEU A 1 89 ? -7.982 3.907 -6.912 1.00 89.25 89 LEU A C 1
ATOM 714 O O . LEU A 1 89 ? -8.836 4.185 -6.072 1.00 89.25 89 LEU A O 1
ATOM 718 N N . ARG A 1 90 ? -7.712 2.643 -7.257 1.00 90.38 90 ARG A N 1
ATOM 719 C CA . ARG A 1 90 ? -8.412 1.492 -6.679 1.00 90.38 90 ARG A CA 1
ATOM 720 C C . ARG A 1 90 ? -8.267 1.443 -5.157 1.00 90.38 90 ARG A C 1
ATOM 722 O O . ARG A 1 90 ? -9.257 1.242 -4.462 1.00 90.38 90 ARG A O 1
ATOM 729 N N . ARG A 1 91 ? -7.053 1.619 -4.618 1.00 89.94 91 ARG A N 1
ATOM 730 C CA . ARG A 1 91 ? -6.812 1.654 -3.162 1.00 89.94 91 ARG A CA 1
ATOM 731 C C . ARG A 1 91 ? -7.601 2.786 -2.498 1.00 89.94 91 ARG A C 1
ATOM 733 O O . ARG A 1 91 ? -8.229 2.534 -1.476 1.00 89.94 91 ARG A O 1
ATOM 740 N N . SER A 1 92 ? -7.638 3.975 -3.096 1.00 91.38 92 SER A N 1
ATOM 741 C CA . SER A 1 92 ? -8.412 5.113 -2.587 1.00 91.38 92 SER A CA 1
ATOM 742 C C . SER A 1 92 ? -9.914 4.826 -2.543 1.00 91.38 92 SER A C 1
ATOM 744 O O . SER A 1 92 ? -10.561 5.120 -1.540 1.00 91.38 92 SER A O 1
ATOM 746 N N . VAL A 1 93 ? -10.470 4.192 -3.582 1.00 93.56 93 VAL A N 1
ATOM 747 C CA . VAL A 1 93 ? -11.885 3.775 -3.604 1.00 93.56 93 VAL A CA 1
ATOM 748 C C . VAL A 1 93 ? -12.179 2.748 -2.509 1.00 93.56 93 VAL A C 1
ATOM 750 O O . VAL A 1 93 ? -13.171 2.887 -1.794 1.00 93.56 93 VAL A O 1
ATOM 753 N N . ILE A 1 94 ? -11.309 1.746 -2.338 1.00 94.56 94 ILE A N 1
ATOM 754 C CA . ILE A 1 94 ? -11.449 0.732 -1.280 1.00 94.56 94 ILE A CA 1
ATOM 755 C C . ILE A 1 94 ? -11.431 1.384 0.100 1.00 94.56 94 ILE A C 1
ATOM 757 O O . ILE A 1 94 ? -12.311 1.102 0.908 1.00 94.56 94 ILE A O 1
ATOM 761 N N . ILE A 1 95 ? -10.450 2.252 0.363 1.00 94.31 95 ILE A N 1
ATOM 762 C CA . ILE A 1 95 ? -10.303 2.935 1.652 1.00 94.31 95 ILE A CA 1
ATOM 763 C C . ILE A 1 95 ? -11.536 3.787 1.941 1.00 94.31 95 ILE A C 1
ATOM 765 O O . ILE A 1 95 ? -12.062 3.707 3.045 1.00 94.31 95 ILE A O 1
ATOM 769 N N . LYS A 1 96 ? -12.042 4.533 0.952 1.00 95.88 96 LYS A N 1
ATOM 770 C CA . LYS A 1 96 ? -13.268 5.323 1.101 1.00 95.88 96 LYS A CA 1
ATOM 771 C C . LYS A 1 96 ? -14.466 4.446 1.472 1.00 95.88 96 LYS A C 1
ATOM 773 O O . LYS A 1 96 ? -15.101 4.689 2.488 1.00 95.88 96 LYS A O 1
ATOM 778 N N . LYS A 1 97 ? -14.738 3.392 0.693 1.00 96.88 97 LYS A N 1
ATOM 779 C CA . LYS A 1 97 ? -15.853 2.467 0.966 1.00 96.88 97 LYS A CA 1
ATOM 780 C C . LYS A 1 97 ? -15.731 1.808 2.338 1.00 96.88 97 LYS A C 1
ATOM 782 O O . LYS A 1 97 ? -16.735 1.614 3.015 1.00 96.88 97 LYS A O 1
ATOM 787 N N . LEU A 1 98 ? -14.509 1.436 2.724 1.00 96.81 98 LEU A N 1
ATOM 788 C CA . LEU A 1 98 ? -14.236 0.858 4.034 1.00 96.81 98 LEU A CA 1
ATOM 789 C C . LEU A 1 98 ? -14.531 1.869 5.138 1.00 96.81 98 LEU A C 1
ATOM 791 O O . LEU A 1 98 ? -15.210 1.522 6.093 1.00 96.81 98 LEU A O 1
ATOM 795 N N . TRP A 1 99 ? -14.071 3.109 4.989 1.00 97.12 99 TRP A N 1
ATOM 796 C CA . TRP A 1 99 ? -14.320 4.167 5.961 1.00 97.12 99 TRP A CA 1
ATOM 797 C C . TRP A 1 99 ? -15.817 4.425 6.159 1.00 97.12 99 TRP A C 1
ATOM 799 O O . TRP A 1 99 ? -16.279 4.389 7.296 1.00 97.12 99 TRP A O 1
ATOM 809 N N . ASP A 1 100 ? -16.570 4.571 5.064 1.00 97.44 100 ASP A N 1
ATOM 810 C CA . ASP A 1 100 ? -18.020 4.806 5.092 1.00 97.44 100 ASP A CA 1
ATOM 811 C C . ASP A 1 100 ? -18.771 3.681 5.835 1.00 97.44 100 ASP A C 1
ATOM 813 O O . ASP A 1 100 ? -19.715 3.933 6.583 1.00 97.44 100 ASP A O 1
ATOM 817 N N . GLU A 1 101 ? -18.371 2.419 5.644 1.00 97.75 101 GLU A N 1
ATOM 818 C CA . GLU A 1 101 ? -19.019 1.290 6.322 1.00 97.75 101 GLU A CA 1
ATOM 819 C C . GLU A 1 101 ? -18.620 1.199 7.801 1.00 97.75 101 GLU A C 1
ATOM 821 O O . GLU A 1 101 ? -19.463 0.942 8.660 1.00 97.75 101 GLU A O 1
ATOM 826 N N . LEU A 1 102 ? -17.350 1.457 8.124 1.00 97.94 102 LEU A N 1
ATOM 827 C CA . LEU A 1 102 ? -16.876 1.449 9.508 1.00 97.94 102 LEU A CA 1
ATOM 828 C C . LEU A 1 102 ? -17.468 2.591 10.334 1.00 97.94 102 LEU A C 1
ATOM 830 O O . LEU A 1 102 ? -17.748 2.393 11.514 1.00 97.94 102 LEU A O 1
ATOM 834 N N . GLU A 1 103 ? -17.701 3.754 9.728 1.00 97.75 103 GLU A N 1
ATOM 835 C CA . GLU A 1 103 ? -18.423 4.861 10.357 1.00 97.75 103 GLU A CA 1
ATOM 836 C C . GLU A 1 103 ? -19.835 4.428 10.779 1.00 97.75 103 GLU A C 1
ATOM 838 O O . GLU A 1 103 ? -20.238 4.654 11.922 1.00 97.75 103 GLU A O 1
ATOM 843 N N . ARG A 1 104 ? -20.556 3.696 9.916 1.00 97.88 104 ARG A N 1
ATOM 844 C CA . ARG A 1 104 ? -21.879 3.140 10.252 1.00 97.88 104 ARG A CA 1
ATOM 845 C C . ARG A 1 104 ? -21.815 2.131 11.390 1.00 97.88 104 ARG A C 1
ATOM 847 O O . ARG A 1 104 ? -22.693 2.146 12.251 1.00 97.88 104 ARG A O 1
ATOM 854 N N . GLU A 1 105 ? -20.816 1.250 11.400 1.00 98.00 105 GLU A N 1
ATOM 855 C CA . GLU A 1 105 ? -20.644 0.274 12.482 1.00 98.00 105 GLU A CA 1
ATOM 856 C C . GLU A 1 105 ? -20.329 0.958 13.817 1.00 98.00 105 GLU A C 1
ATOM 858 O O . GLU A 1 105 ? -20.958 0.657 14.831 1.00 98.00 105 GLU A O 1
ATOM 863 N N . VAL A 1 106 ? -19.415 1.931 13.825 1.00 97.94 106 VAL A N 1
ATOM 864 C CA . VAL A 1 106 ? -19.068 2.715 15.023 1.00 97.94 106 VAL A CA 1
ATOM 865 C C . VAL A 1 106 ? -20.292 3.466 15.553 1.00 97.94 106 VAL A C 1
ATOM 867 O O . VAL A 1 106 ? -20.595 3.363 16.746 1.00 97.94 106 VAL A O 1
ATOM 870 N N . ALA A 1 107 ? -21.041 4.139 14.675 1.00 97.75 107 ALA A N 1
ATOM 871 C CA . ALA A 1 107 ? -22.262 4.851 15.041 1.00 97.75 107 ALA A CA 1
ATOM 872 C C . ALA A 1 107 ? -23.340 3.904 15.596 1.00 97.75 107 ALA A C 1
ATOM 874 O O . ALA A 1 107 ? -23.927 4.177 16.642 1.00 97.75 107 ALA A O 1
ATOM 875 N N . ARG A 1 108 ? -23.558 2.739 14.965 1.00 97.56 108 ARG A N 1
ATOM 876 C CA . ARG A 1 108 ? -24.532 1.728 15.423 1.00 97.56 108 ARG A CA 1
ATOM 877 C C . ARG A 1 108 ? -24.222 1.211 16.829 1.00 97.56 108 ARG A C 1
ATOM 879 O O . ARG A 1 108 ? -25.136 0.860 17.572 1.00 97.56 108 ARG A O 1
ATOM 886 N N . LYS A 1 109 ? -22.943 1.158 17.203 1.00 97.62 109 LYS A N 1
ATOM 887 C CA . LYS A 1 109 ? -22.488 0.743 18.539 1.00 97.62 109 LYS A CA 1
ATOM 888 C C . LYS A 1 109 ? -22.422 1.905 19.542 1.00 97.62 109 LYS A C 1
ATOM 890 O O . LYS A 1 109 ? -21.964 1.691 20.662 1.00 97.62 109 LYS A O 1
ATOM 895 N N . ASN A 1 110 ? -22.882 3.106 19.170 1.00 97.38 110 ASN A N 1
ATOM 896 C CA . ASN A 1 110 ? -22.812 4.332 19.975 1.00 97.38 110 ASN A CA 1
ATOM 897 C C . ASN A 1 110 ? -21.389 4.650 20.463 1.00 97.38 110 ASN A C 1
ATOM 899 O O . ASN A 1 110 ? -21.182 5.101 21.594 1.00 97.38 110 ASN A O 1
ATOM 903 N N . LEU A 1 111 ? -20.390 4.375 19.622 1.00 97.81 111 LEU A N 1
ATOM 904 C CA . LEU A 1 111 ? -19.003 4.700 19.915 1.00 97.81 111 LEU A CA 1
ATOM 905 C C . LEU A 1 111 ? -18.638 6.079 19.346 1.00 97.81 111 LEU A C 1
ATOM 907 O O . LEU A 1 111 ? -19.219 6.510 18.357 1.00 97.81 111 LEU A O 1
ATOM 911 N N . PRO A 1 112 ? -17.651 6.773 19.934 1.00 97.06 112 PRO A N 1
ATOM 912 C CA . PRO A 1 112 ? -17.166 8.040 19.393 1.00 97.06 112 PRO A CA 1
ATOM 913 C C . PRO A 1 112 ? -16.477 7.875 18.028 1.00 97.06 112 PRO A C 1
ATOM 915 O O . PRO A 1 112 ? -15.641 6.984 17.886 1.00 97.06 112 PRO A O 1
ATOM 918 N N . ASP A 1 113 ? -16.689 8.806 17.093 1.00 96.50 113 ASP A N 1
ATOM 919 C CA . ASP A 1 113 ? -16.112 8.784 15.731 1.00 96.50 113 ASP A CA 1
ATOM 920 C C . ASP A 1 113 ? -14.585 8.639 15.702 1.00 96.50 113 ASP A C 1
ATOM 922 O O . ASP A 1 113 ? -14.019 7.967 14.843 1.00 96.50 113 ASP A O 1
ATOM 926 N N . ARG A 1 114 ? -13.882 9.187 16.700 1.00 96.38 114 ARG A N 1
ATOM 927 C CA . ARG A 1 114 ? -12.420 9.029 16.833 1.00 96.38 114 ARG A CA 1
ATOM 928 C C . ARG A 1 114 ? -11.957 7.565 16.923 1.00 96.38 114 ARG A C 1
ATOM 930 O O . ARG A 1 114 ? -10.786 7.287 16.680 1.00 96.38 114 ARG A O 1
ATOM 937 N N . VAL A 1 115 ? -12.851 6.624 17.246 1.00 97.75 115 VAL A N 1
ATOM 938 C CA . VAL A 1 115 ? -12.572 5.178 17.262 1.00 97.75 115 VAL A CA 1
ATOM 939 C C . VAL A 1 115 ? -12.438 4.604 15.848 1.00 97.75 115 VAL A C 1
ATOM 941 O O . VAL A 1 115 ? -11.725 3.612 15.679 1.00 97.75 115 VAL A O 1
ATOM 944 N N . ILE A 1 116 ? -13.041 5.236 14.831 1.00 97.38 116 ILE A N 1
ATOM 945 C CA . ILE A 1 116 ? -13.031 4.760 13.437 1.00 97.38 116 ILE A CA 1
ATOM 946 C C . ILE A 1 116 ? -11.600 4.508 12.965 1.00 97.38 116 ILE A C 1
ATOM 948 O O . ILE A 1 116 ? -11.339 3.449 12.409 1.00 97.38 116 ILE A O 1
ATOM 952 N N . GLY A 1 117 ? -10.648 5.398 13.275 1.00 96.00 117 GLY A N 1
ATOM 953 C CA . GLY A 1 117 ? -9.243 5.221 12.888 1.00 96.00 117 GLY A CA 1
ATOM 954 C C . GLY A 1 117 ? -8.624 3.918 13.411 1.00 96.00 117 GLY A C 1
ATOM 955 O O . GLY A 1 117 ? -7.967 3.201 12.662 1.00 96.00 117 GLY A O 1
ATOM 956 N N . ALA A 1 118 ? -8.901 3.541 14.666 1.00 97.56 118 ALA A N 1
ATOM 957 C CA . ALA A 1 118 ? -8.445 2.258 15.205 1.00 97.56 118 ALA A CA 1
ATOM 958 C C . ALA A 1 118 ? -9.121 1.069 14.511 1.00 97.56 118 ALA A C 1
ATOM 960 O O . ALA A 1 118 ? -8.469 0.065 14.230 1.00 97.56 118 ALA A O 1
ATOM 961 N N . VAL A 1 119 ? -10.423 1.157 14.240 1.00 97.94 119 VAL A N 1
ATOM 962 C CA . VAL A 1 119 ? -11.150 0.074 13.566 1.00 97.94 119 VAL A CA 1
ATOM 963 C C . VAL A 1 119 ? -10.676 -0.068 12.117 1.00 97.94 119 VAL A C 1
ATOM 965 O O . VAL A 1 119 ? -10.464 -1.189 11.664 1.00 97.94 119 VAL A O 1
ATOM 968 N N . ALA A 1 120 ? -10.417 1.042 11.423 1.00 96.81 120 ALA A N 1
ATOM 969 C CA . ALA A 1 120 ? -9.899 1.081 10.061 1.00 96.81 120 ALA A CA 1
ATOM 970 C C . ALA A 1 120 ? -8.490 0.489 9.966 1.00 96.81 120 ALA A C 1
ATOM 972 O O . ALA A 1 120 ? -8.253 -0.387 9.133 1.00 96.81 120 ALA A O 1
ATOM 973 N N . ASP A 1 121 ? -7.577 0.878 10.861 1.00 96.56 121 ASP A N 1
ATOM 974 C CA . ASP A 1 121 ? -6.243 0.275 10.947 1.00 96.56 121 ASP A CA 1
ATOM 975 C C . ASP A 1 121 ? -6.334 -1.243 11.135 1.00 96.56 121 ASP A C 1
ATOM 977 O O . ASP A 1 121 ? -5.682 -2.029 10.442 1.00 96.56 121 ASP A O 1
ATOM 981 N N . ALA A 1 122 ? -7.188 -1.669 12.064 1.00 97.50 122 ALA A N 1
ATOM 982 C CA . ALA A 1 122 ? -7.397 -3.072 12.359 1.00 97.50 122 ALA A CA 1
ATOM 983 C C . ALA A 1 122 ? -8.005 -3.834 11.164 1.00 97.50 122 ALA A C 1
ATOM 985 O O . ALA A 1 122 ? -7.578 -4.959 10.883 1.00 97.50 122 ALA A O 1
ATOM 986 N N . ALA A 1 123 ? -8.957 -3.225 10.449 1.00 97.19 123 ALA A N 1
ATOM 987 C CA . ALA A 1 123 ? -9.602 -3.761 9.248 1.00 97.19 123 ALA A CA 1
ATOM 988 C C . ALA A 1 123 ? -8.614 -3.926 8.084 1.00 97.19 123 ALA A C 1
ATOM 990 O O . ALA A 1 123 ? -8.662 -4.923 7.366 1.00 97.19 123 ALA A O 1
ATOM 991 N N . MET A 1 124 ? -7.662 -2.998 7.952 1.00 94.25 124 MET A N 1
ATOM 992 C CA . MET A 1 124 ? -6.545 -3.076 7.003 1.00 94.25 124 MET A CA 1
ATOM 993 C C . MET A 1 124 ? -5.458 -4.087 7.422 1.00 94.25 124 MET A C 1
ATOM 995 O O . MET A 1 124 ? -4.468 -4.274 6.716 1.00 94.25 124 MET A O 1
ATOM 999 N N . GLY A 1 125 ? -5.634 -4.771 8.558 1.00 95.06 125 GLY A N 1
ATOM 1000 C CA . GLY A 1 125 ? -4.735 -5.814 9.051 1.00 95.06 125 GLY A CA 1
ATOM 1001 C C . GLY A 1 125 ? -3.598 -5.309 9.942 1.00 95.06 125 GLY A C 1
ATOM 1002 O O . GLY A 1 125 ? -2.775 -6.115 10.397 1.00 95.06 125 GLY A O 1
ATOM 1003 N N . PHE A 1 126 ? -3.550 -4.008 10.243 1.00 95.88 126 PHE A N 1
ATOM 1004 C CA . PHE A 1 126 ? -2.563 -3.452 11.160 1.00 95.88 126 PHE A CA 1
ATOM 1005 C C . PHE A 1 126 ? -2.835 -3.877 12.607 1.00 95.88 126 PHE A C 1
ATOM 1007 O O . PHE A 1 126 ? -3.948 -4.213 13.018 1.00 95.88 126 PHE A O 1
ATOM 1014 N N . ARG A 1 127 ? -1.769 -3.888 13.413 1.00 95.69 127 ARG A N 1
ATOM 1015 C CA . ARG A 1 127 ? -1.861 -4.127 14.857 1.00 95.69 127 ARG A CA 1
ATOM 1016 C C . ARG A 1 127 ? -2.042 -2.791 15.555 1.00 95.69 127 ARG A C 1
ATOM 1018 O O . ARG A 1 127 ? -1.085 -2.027 15.669 1.00 95.69 127 ARG A O 1
ATOM 1025 N N . VAL A 1 128 ? -3.229 -2.549 16.091 1.00 97.00 128 VAL A N 1
ATOM 1026 C CA . VAL A 1 128 ? -3.504 -1.313 16.819 1.00 97.00 128 VAL A CA 1
ATOM 1027 C C . VAL A 1 128 ? -2.887 -1.391 18.209 1.00 97.00 128 VAL A C 1
ATOM 1029 O O . VAL A 1 128 ? -3.042 -2.375 18.935 1.00 97.00 128 VAL A O 1
ATOM 1032 N N . ARG A 1 129 ? -2.178 -0.333 18.598 1.00 95.94 129 ARG A N 1
ATOM 1033 C CA . ARG A 1 129 ? -1.620 -0.155 19.942 1.00 95.94 129 ARG A CA 1
ATOM 1034 C C . ARG A 1 129 ? -2.198 1.102 20.562 1.00 95.94 129 ARG A C 1
ATOM 1036 O O . ARG A 1 129 ? -2.393 2.101 19.880 1.00 95.94 129 ARG A O 1
ATOM 1043 N N . SER A 1 130 ? -2.378 1.085 21.883 1.00 95.19 130 SER A N 1
ATOM 1044 C CA . SER A 1 130 ? -2.885 2.254 22.614 1.00 95.19 130 SER A CA 1
ATOM 1045 C C . SER A 1 130 ? -2.018 3.500 22.406 1.00 95.19 130 SER A C 1
ATOM 1047 O O . SER A 1 130 ? -2.561 4.586 22.264 1.00 95.19 130 SER A O 1
ATOM 1049 N N . ALA A 1 131 ? -0.688 3.361 22.342 1.00 94.38 131 ALA A N 1
ATOM 1050 C CA . ALA A 1 131 ? 0.208 4.494 22.094 1.00 94.38 131 ALA A CA 1
ATOM 1051 C C . ALA A 1 131 ? -0.049 5.154 20.727 1.00 94.38 131 ALA A C 1
ATOM 1053 O O . ALA A 1 131 ? -0.197 6.369 20.663 1.00 94.38 131 ALA A O 1
ATOM 1054 N N . THR A 1 132 ? -0.166 4.344 19.673 1.00 93.88 132 THR A N 1
ATOM 1055 C CA . THR A 1 132 ? -0.459 4.797 18.309 1.00 93.88 132 THR A CA 1
ATOM 1056 C C . THR A 1 132 ? -1.845 5.435 18.225 1.00 93.88 132 THR A C 1
ATOM 1058 O O . THR A 1 132 ? -1.967 6.560 17.759 1.00 93.88 132 THR A O 1
ATOM 1061 N N . TYR A 1 133 ? -2.871 4.778 18.781 1.00 96.50 133 TYR A N 1
ATOM 1062 C CA . TYR A 1 133 ? -4.232 5.322 18.817 1.00 96.50 133 TYR A CA 1
ATOM 1063 C C . TYR A 1 133 ? -4.306 6.672 19.539 1.00 96.50 133 TYR A C 1
ATOM 1065 O O . TYR A 1 133 ? -4.917 7.602 19.037 1.00 96.50 133 TYR A O 1
ATOM 1073 N N . ARG A 1 134 ? -3.649 6.811 20.700 1.00 96.88 134 ARG A N 1
ATOM 1074 C CA . ARG A 1 134 ? -3.620 8.076 21.453 1.00 96.88 134 ARG A CA 1
ATOM 1075 C C . ARG A 1 134 ? -3.056 9.234 20.649 1.00 9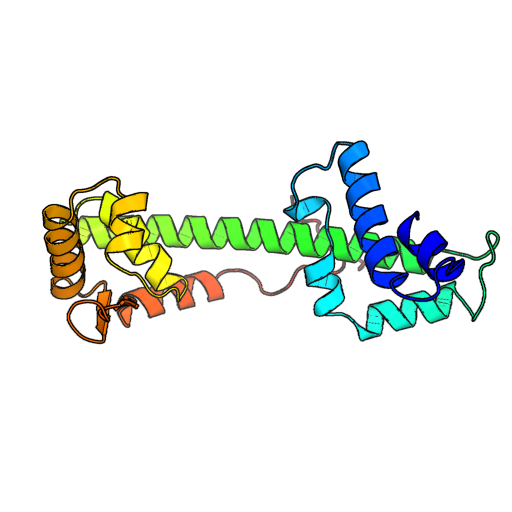6.88 134 ARG A C 1
ATOM 1077 O O . ARG A 1 134 ? -3.527 10.349 20.819 1.00 96.88 134 ARG A O 1
ATOM 1084 N N . HIS A 1 135 ? -2.011 8.967 19.870 1.00 95.12 135 HIS A N 1
ATOM 1085 C CA . HIS A 1 135 ? -1.374 9.986 19.054 1.00 95.12 135 HIS A CA 1
ATOM 1086 C C . HIS A 1 135 ? -2.311 10.437 17.934 1.00 95.12 135 HIS A C 1
ATOM 1088 O O . HIS A 1 135 ? -2.556 11.627 17.816 1.00 95.12 135 HIS A O 1
ATOM 1094 N N . PHE A 1 136 ? -2.899 9.495 17.192 1.00 93.62 136 PHE A N 1
ATOM 1095 C CA . PHE A 1 136 ? -3.794 9.820 16.079 1.00 93.62 136 PHE A CA 1
ATOM 1096 C C . PHE A 1 136 ? -5.141 10.405 16.508 1.00 93.62 136 PHE A C 1
ATOM 1098 O O . PHE A 1 136 ? -5.649 11.303 15.853 1.00 93.62 136 PHE A O 1
ATOM 1105 N N . ALA A 1 137 ? -5.723 9.908 17.601 1.00 95.88 137 ALA A N 1
ATOM 1106 C CA . ALA A 1 137 ? -6.990 10.413 18.126 1.00 95.88 137 ALA A CA 1
ATOM 1107 C C . ALA A 1 137 ? -6.814 11.625 19.060 1.00 95.88 137 ALA A C 1
ATOM 1109 O O . ALA A 1 137 ? -7.806 12.127 19.577 1.00 95.88 137 ALA A O 1
ATOM 1110 N N . GLU A 1 138 ? -5.572 12.048 19.329 1.00 96.56 138 GLU A N 1
ATOM 1111 C CA . GLU A 1 138 ? -5.227 13.166 20.220 1.00 96.56 138 GLU A CA 1
ATOM 1112 C C . GLU A 1 138 ? -5.858 13.071 21.623 1.00 96.56 138 GLU A C 1
ATOM 1114 O O . GLU A 1 138 ? -6.325 14.046 22.210 1.00 96.56 138 GLU A O 1
ATOM 1119 N N . VAL A 1 139 ? -5.862 11.865 22.205 1.00 97.56 139 VAL A N 1
ATOM 1120 C CA . VAL A 1 139 ? -6.511 11.602 23.499 1.00 97.56 139 VAL A CA 1
ATOM 1121 C C . VAL A 1 139 ? -5.551 11.176 24.612 1.00 97.56 139 VAL A C 1
ATOM 1123 O O . VAL A 1 139 ? -4.488 10.568 24.417 1.00 97.56 139 VAL A O 1
ATOM 1126 N N . SER A 1 140 ? -5.976 11.431 25.852 1.00 97.69 140 SER A N 1
ATOM 1127 C CA . SER A 1 140 ? -5.278 10.952 27.043 1.00 97.69 140 SER A CA 1
ATOM 1128 C C . SER A 1 140 ? -5.239 9.418 27.106 1.00 97.69 140 SER A C 1
ATOM 1130 O O . SER A 1 140 ? -6.039 8.706 26.495 1.00 97.69 140 SER A O 1
ATOM 1132 N N . LYS A 1 141 ? -4.316 8.872 27.907 1.00 96.06 141 LYS A N 1
ATOM 1133 C CA . LYS A 1 141 ? -4.211 7.418 28.122 1.00 96.06 141 LYS A CA 1
ATOM 1134 C C . LYS A 1 141 ? -5.496 6.810 28.692 1.00 96.06 141 LYS A C 1
ATOM 1136 O O . LYS A 1 141 ? -5.833 5.674 28.353 1.00 96.06 141 LYS A O 1
ATOM 1141 N N . VAL A 1 142 ? -6.192 7.556 29.550 1.00 97.19 142 VAL A N 1
ATOM 1142 C CA . VAL A 1 142 ? -7.441 7.117 30.183 1.00 97.19 142 VAL A CA 1
ATOM 1143 C C . VAL A 1 142 ? -8.546 7.016 29.135 1.00 97.19 142 VAL A C 1
ATOM 1145 O O . VAL A 1 142 ? -9.168 5.962 29.018 1.00 97.19 142 VAL A O 1
ATOM 1148 N N . VAL A 1 143 ? -8.717 8.057 28.313 1.00 97.81 143 VAL A N 1
ATOM 1149 C CA . VAL A 1 143 ? -9.712 8.071 27.230 1.00 97.81 143 VAL A CA 1
ATOM 1150 C C . VAL A 1 143 ? -9.418 6.971 26.212 1.00 97.81 143 VAL A C 1
ATOM 1152 O O . VAL A 1 143 ? -10.311 6.194 25.900 1.00 97.81 143 VAL A O 1
ATOM 1155 N N . ALA A 1 144 ? -8.160 6.802 25.796 1.00 97.19 144 ALA A N 1
ATOM 1156 C CA . ALA A 1 144 ? -7.786 5.712 24.896 1.00 97.19 144 ALA A CA 1
ATOM 1157 C C . ALA A 1 144 ? -8.070 4.319 25.457 1.00 97.19 144 ALA A C 1
ATOM 1159 O O . ALA A 1 144 ? -8.488 3.429 24.722 1.00 97.19 144 ALA A O 1
ATOM 1160 N N . SER A 1 145 ? -7.836 4.109 26.754 1.00 95.44 145 SER A N 1
ATOM 1161 C CA . SER A 1 145 ? -8.128 2.817 27.381 1.00 95.44 145 SER A CA 1
ATOM 1162 C C . SER A 1 145 ? -9.630 2.544 27.430 1.00 95.44 145 SER A C 1
ATOM 1164 O O . SER A 1 145 ? -10.033 1.401 27.242 1.00 95.44 145 SER A O 1
ATOM 1166 N N . ARG A 1 146 ? -10.448 3.580 27.663 1.00 97.75 146 ARG A N 1
ATOM 1167 C CA . ARG A 1 146 ? -11.912 3.488 27.628 1.00 97.75 146 ARG A CA 1
ATOM 1168 C C . ARG A 1 146 ? -12.412 3.193 26.216 1.00 97.75 146 ARG A C 1
ATOM 1170 O O . ARG A 1 146 ? -13.153 2.238 26.038 1.00 97.75 146 ARG A O 1
ATOM 1177 N N . ASP A 1 147 ? -11.974 3.974 25.235 1.00 98.12 147 ASP A N 1
ATOM 1178 C CA . ASP A 1 147 ? -12.406 3.852 23.842 1.00 98.12 147 ASP A CA 1
ATOM 1179 C C . ASP A 1 147 ? -12.057 2.467 23.263 1.00 98.12 147 ASP A C 1
ATOM 1181 O O . ASP A 1 147 ? -12.921 1.781 22.726 1.00 98.12 147 ASP A O 1
ATOM 1185 N N . LEU A 1 148 ? -10.810 2.004 23.438 1.00 97.56 148 LEU A N 1
ATOM 1186 C CA . LEU A 1 148 ? -10.380 0.691 22.939 1.00 97.56 148 LEU A CA 1
ATOM 1187 C C . LEU A 1 148 ? -11.060 -0.467 23.674 1.00 97.56 148 LEU A C 1
ATOM 1189 O O . LEU A 1 148 ? -11.278 -1.517 23.077 1.00 97.56 148 LEU A O 1
ATOM 1193 N N . ARG A 1 149 ? -11.403 -0.298 24.957 1.00 97.44 149 ARG A N 1
ATOM 1194 C CA . ARG A 1 149 ? -12.203 -1.289 25.685 1.00 97.44 149 ARG A CA 1
ATOM 1195 C C . ARG A 1 149 ? -13.626 -1.347 25.131 1.00 97.44 149 ARG A C 1
ATOM 1197 O O . ARG A 1 149 ? -14.083 -2.438 24.822 1.00 97.44 149 ARG A O 1
ATOM 1204 N N . ALA A 1 150 ? -14.270 -0.200 24.930 1.00 98.31 150 ALA A N 1
ATOM 1205 C CA . ALA A 1 150 ? -15.614 -0.132 24.363 1.00 98.31 150 ALA A CA 1
ATOM 1206 C C . ALA A 1 150 ? -15.668 -0.717 22.937 1.00 98.31 150 ALA A C 1
ATOM 1208 O O . ALA A 1 150 ? -16.601 -1.438 22.591 1.00 98.31 150 ALA A O 1
ATOM 1209 N N . ALA A 1 151 ? -14.633 -0.494 22.120 1.00 98.25 151 ALA A N 1
ATOM 1210 C CA . ALA A 1 151 ? -14.498 -1.115 20.799 1.00 98.25 151 ALA A CA 1
ATOM 1211 C C . ALA A 1 151 ? -14.351 -2.650 20.858 1.00 98.25 151 ALA A C 1
ATOM 1213 O O . ALA A 1 151 ? -14.788 -3.351 19.949 1.00 98.25 151 ALA A O 1
ATOM 1214 N N . VAL A 1 152 ? -13.753 -3.188 21.927 1.00 98.25 152 VAL A N 1
ATOM 1215 C CA . VAL A 1 152 ? -13.697 -4.638 22.169 1.00 98.25 152 VAL A CA 1
ATOM 1216 C C . VAL A 1 152 ? -15.046 -5.172 22.646 1.00 98.25 152 VAL A C 1
ATOM 1218 O O . VAL A 1 152 ? -15.539 -6.154 22.103 1.00 98.25 152 VAL A O 1
ATOM 1221 N N . GLU A 1 153 ? -15.660 -4.518 23.632 1.00 98.19 153 GLU A N 1
ATOM 1222 C CA . GLU A 1 153 ? -16.950 -4.923 24.212 1.00 98.19 153 GLU A CA 1
ATOM 1223 C C . GLU A 1 153 ? -18.092 -4.888 23.184 1.00 98.19 153 GLU A C 1
ATOM 1225 O O . GLU A 1 153 ? -18.994 -5.717 23.228 1.00 98.19 153 GLU A O 1
ATOM 1230 N N . SER A 1 154 ? -18.025 -3.973 22.216 1.00 97.62 154 SER A N 1
ATOM 1231 C CA . SER A 1 154 ? -18.982 -3.861 21.103 1.00 97.62 154 SER A CA 1
ATOM 1232 C C . SER A 1 154 ? -18.741 -4.841 19.948 1.00 97.62 154 SER A C 1
ATOM 1234 O O . SER A 1 154 ? -19.564 -4.904 19.027 1.00 97.62 154 SER A O 1
ATOM 1236 N N . GLY A 1 155 ? -17.643 -5.604 19.990 1.00 97.56 155 GLY A N 1
ATOM 1237 C CA . GLY A 1 155 ? -17.295 -6.606 18.984 1.00 97.56 155 GLY A CA 1
ATOM 1238 C C . GLY A 1 155 ? -16.566 -6.073 17.747 1.00 97.56 155 GLY A C 1
ATOM 1239 O O . GLY A 1 155 ? -16.410 -6.822 16.788 1.00 97.56 155 GLY A O 1
ATOM 1240 N N . LEU A 1 156 ? -16.084 -4.824 17.736 1.00 98.06 156 LEU A N 1
ATOM 1241 C CA . LEU A 1 156 ? -15.341 -4.262 16.594 1.00 98.06 156 LEU A CA 1
ATOM 1242 C C . LEU A 1 156 ? -13.856 -4.662 16.607 1.00 98.06 156 LEU A C 1
ATOM 1244 O O . LEU A 1 156 ? -13.235 -4.847 15.558 1.00 98.06 156 LEU A O 1
ATOM 1248 N N . LEU A 1 157 ? -13.275 -4.815 17.799 1.00 98.50 157 LEU A N 1
ATOM 1249 C CA . LEU A 1 157 ? -11.873 -5.180 17.993 1.00 98.50 157 LEU A CA 1
ATOM 1250 C C . LEU A 1 157 ? -11.717 -6.433 18.855 1.00 98.50 157 LEU A C 1
ATOM 1252 O O . LEU A 1 157 ? -12.505 -6.712 19.751 1.00 98.50 157 LEU A O 1
ATOM 1256 N N . VAL A 1 158 ? -10.620 -7.152 18.635 1.00 98.25 158 VAL A N 1
ATOM 1257 C CA . VAL A 1 158 ? -10.199 -8.301 19.440 1.00 98.25 158 VAL A CA 1
ATOM 1258 C C . VAL A 1 158 ? -8.848 -7.979 20.078 1.00 98.25 158 VAL A C 1
ATOM 1260 O O . VAL A 1 158 ? -7.884 -7.694 19.356 1.00 98.25 158 VAL A O 1
ATOM 1263 N N . PRO A 1 159 ? -8.736 -7.997 21.418 1.00 97.25 159 PRO A N 1
ATOM 1264 C CA . PRO A 1 159 ? -7.470 -7.779 22.093 1.00 97.25 159 PRO A CA 1
ATOM 1265 C C . PRO A 1 159 ? -6.612 -9.048 22.041 1.00 97.25 159 PRO A C 1
ATOM 1267 O O . PRO A 1 159 ? -7.102 -10.171 22.122 1.00 97.25 159 PRO A O 1
ATOM 1270 N N . THR A 1 160 ? -5.298 -8.882 21.961 1.00 94.62 160 THR A N 1
ATOM 1271 C CA . THR A 1 160 ? -4.330 -9.972 22.125 1.00 94.62 160 THR A CA 1
ATOM 1272 C C . THR A 1 160 ? -3.178 -9.494 22.998 1.00 94.62 160 THR A C 1
ATOM 1274 O O . THR A 1 160 ? -2.686 -8.376 22.833 1.00 94.62 160 THR A O 1
ATOM 1277 N N . GLY A 1 161 ? -2.736 -10.346 23.922 1.00 90.25 161 GLY A N 1
ATOM 1278 C CA . GLY A 1 161 ? -1.687 -10.020 24.882 1.00 90.25 161 GLY A CA 1
ATOM 1279 C C . GLY A 1 161 ? -2.147 -9.109 26.026 1.00 90.25 161 GLY A C 1
ATOM 1280 O O . GLY A 1 161 ? -3.302 -8.676 26.127 1.00 90.25 161 GLY A O 1
ATOM 1281 N N . GLU A 1 162 ? -1.204 -8.801 26.913 1.00 84.06 162 GLU A N 1
ATOM 1282 C CA . GLU A 1 162 ? -1.479 -8.139 28.187 1.00 84.06 162 GLU A CA 1
ATOM 1283 C C . GLU A 1 162 ? -0.613 -6.900 28.419 1.00 84.06 162 GLU A C 1
ATOM 1285 O O . GLU A 1 162 ? 0.483 -6.756 27.871 1.00 84.06 162 GLU A O 1
ATOM 1290 N N . ARG A 1 163 ? -1.105 -5.998 29.280 1.00 81.38 163 ARG A N 1
ATOM 1291 C CA . ARG A 1 163 ? -0.397 -4.795 29.750 1.00 81.38 163 ARG A CA 1
ATOM 1292 C C . ARG A 1 163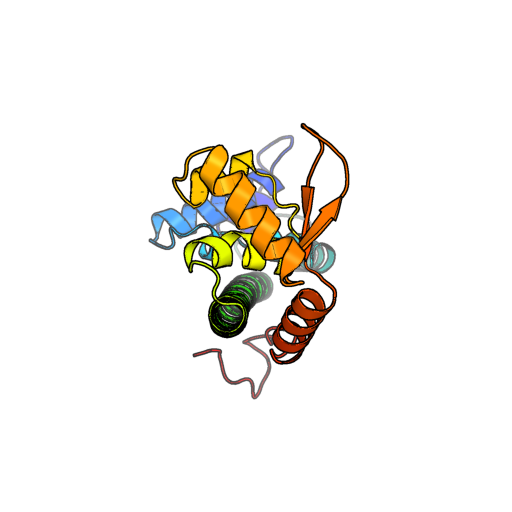 ? 0.260 -4.025 28.590 1.00 81.38 163 ARG A C 1
ATOM 1294 O O . ARG A 1 163 ? -0.432 -3.586 27.675 1.00 81.38 163 ARG A O 1
ATOM 1301 N N . ARG A 1 164 ? 1.589 -3.852 28.620 1.00 74.75 164 ARG A N 1
ATOM 1302 C CA . ARG A 1 164 ? 2.369 -3.132 27.594 1.00 74.75 164 ARG A CA 1
ATOM 1303 C C . ARG A 1 164 ? 2.442 -3.876 26.253 1.00 74.75 164 ARG A C 1
ATOM 1305 O O . ARG A 1 164 ? 2.678 -3.243 25.230 1.00 74.75 164 ARG A O 1
ATOM 1312 N N . GLY A 1 165 ? 2.220 -5.191 26.250 1.00 84.94 165 GLY A N 1
ATOM 1313 C CA . GLY A 1 165 ? 2.206 -6.027 25.051 1.00 84.94 165 GLY A CA 1
ATOM 1314 C C . GLY A 1 165 ? 0.856 -6.070 24.334 1.00 84.94 165 GLY A C 1
ATOM 1315 O O . GLY A 1 165 ? 0.791 -6.632 23.243 1.00 84.94 165 GLY A O 1
ATOM 1316 N N . ARG A 1 166 ? -0.204 -5.479 24.910 1.00 93.69 166 ARG A N 1
ATOM 1317 C CA . ARG A 1 166 ? -1.550 -5.552 24.337 1.00 93.69 166 ARG A CA 1
ATOM 1318 C C . ARG A 1 166 ? -1.616 -4.875 22.968 1.00 93.69 166 ARG A C 1
ATOM 1320 O O . ARG A 1 166 ? -1.255 -3.706 22.811 1.00 93.69 166 ARG A O 1
ATOM 1327 N N . ILE A 1 167 ? -2.120 -5.628 22.001 1.00 97.06 167 ILE A N 1
ATOM 1328 C CA . ILE A 1 167 ? -2.479 -5.171 20.660 1.00 97.06 167 ILE A CA 1
ATOM 1329 C C . ILE A 1 167 ? -3.962 -5.439 20.421 1.00 97.06 167 ILE A C 1
ATO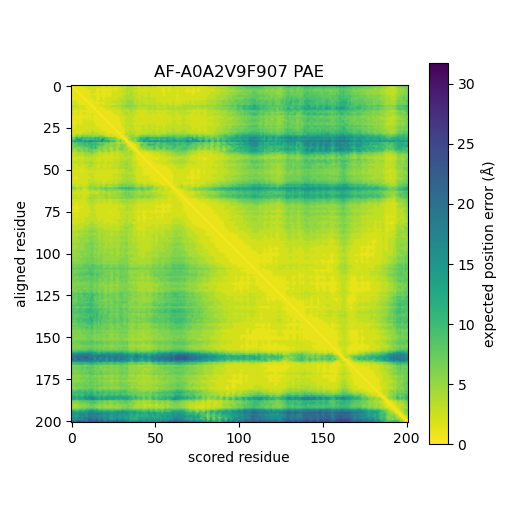M 1331 O O . ILE A 1 167 ? -4.541 -6.318 21.057 1.00 97.06 167 ILE A O 1
ATOM 1335 N N . TYR A 1 168 ? -4.558 -4.706 19.491 1.00 98.00 168 TYR A N 1
ATOM 1336 C CA . TYR A 1 168 ? -5.929 -4.913 19.047 1.00 98.00 168 TYR A CA 1
ATOM 1337 C C . TYR A 1 168 ? -5.929 -5.213 17.548 1.00 98.00 168 TYR A C 1
ATOM 1339 O O . TYR A 1 168 ? -5.129 -4.656 16.791 1.00 98.00 168 TYR A O 1
ATOM 1347 N N . ARG A 1 169 ? -6.787 -6.143 17.139 1.00 98.06 169 ARG A N 1
ATOM 1348 C CA . ARG A 1 169 ? -6.979 -6.581 15.751 1.00 98.06 169 ARG A CA 1
ATOM 1349 C C . ARG A 1 169 ? -8.455 -6.500 15.391 1.00 98.06 169 ARG A C 1
ATOM 1351 O O . ARG A 1 169 ? -9.286 -6.439 16.291 1.00 98.06 169 ARG A O 1
ATOM 1358 N N . ALA A 1 170 ? -8.771 -6.533 14.100 1.00 98.06 170 ALA A N 1
ATOM 1359 C CA . ALA A 1 170 ? -10.157 -6.577 13.656 1.00 98.06 170 ALA A CA 1
ATOM 1360 C C . ALA A 1 170 ? -10.834 -7.845 14.180 1.00 98.06 170 ALA A C 1
ATOM 1362 O O . ALA A 1 170 ? -10.224 -8.924 14.176 1.00 98.06 170 ALA A O 1
ATOM 1363 N N . SER A 1 171 ? -12.086 -7.702 14.608 1.00 98.38 171 SER A N 1
ATOM 1364 C CA . SER A 1 171 ? -12.980 -8.839 14.797 1.00 98.38 171 SER A CA 1
ATOM 1365 C C . SER A 1 171 ? -13.303 -9.518 13.466 1.00 98.38 171 SER A C 1
ATOM 1367 O O . SER A 1 171 ? -12.948 -9.026 12.391 1.00 98.38 171 SER A O 1
ATOM 1369 N N . GLU A 1 172 ? -13.971 -10.669 13.531 1.00 97.69 172 GLU A N 1
ATOM 1370 C CA . GLU A 1 172 ? -14.374 -11.386 12.320 1.00 97.69 172 GLU A CA 1
ATOM 1371 C C . GLU A 1 172 ? -15.397 -10.589 11.498 1.00 97.69 172 GLU A C 1
ATOM 1373 O O . GLU A 1 172 ? -15.302 -10.562 10.276 1.00 97.69 172 GLU A O 1
ATOM 1378 N N . GLU A 1 173 ? -16.30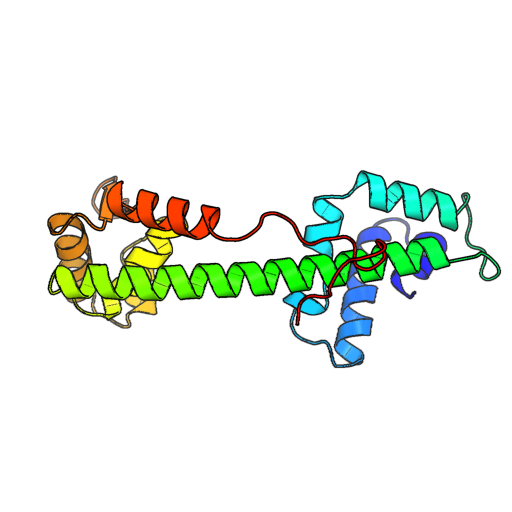1 -9.855 12.154 1.00 96.44 173 GLU A N 1
ATOM 1379 C CA . GLU A 1 173 ? -17.266 -8.959 11.501 1.00 96.44 173 GLU A CA 1
ATOM 1380 C C . GLU A 1 173 ? -16.554 -7.864 10.694 1.00 96.44 173 GLU A C 1
ATOM 1382 O O . GLU A 1 173 ? -16.786 -7.708 9.494 1.00 96.44 173 GLU A O 1
ATOM 1387 N N . ILE A 1 174 ? -15.598 -7.171 11.317 1.00 98.12 174 ILE A N 1
ATOM 1388 C CA . I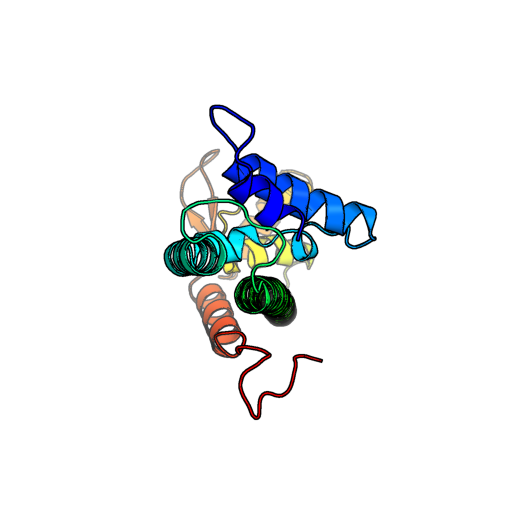LE A 1 174 ? -14.816 -6.123 10.651 1.00 98.12 174 ILE A CA 1
ATOM 1389 C C . ILE A 1 174 ? -13.949 -6.694 9.524 1.00 98.12 174 ILE A C 1
ATOM 1391 O O . ILE A 1 174 ? -13.819 -6.088 8.457 1.00 98.12 174 ILE A O 1
ATOM 1395 N N . ARG A 1 175 ? -13.379 -7.887 9.720 1.00 97.69 175 ARG A N 1
ATOM 1396 C CA . ARG A 1 175 ? -12.626 -8.578 8.669 1.00 97.69 175 ARG A CA 1
ATOM 1397 C C . ARG A 1 175 ? -13.521 -8.941 7.485 1.00 97.69 175 ARG A C 1
ATOM 1399 O O . ARG A 1 175 ? -13.102 -8.752 6.345 1.00 97.69 175 ARG A O 1
ATOM 1406 N N . ALA A 1 176 ? -14.735 -9.424 7.733 1.00 97.62 176 ALA A N 1
ATOM 1407 C CA . ALA A 1 176 ? -15.690 -9.768 6.686 1.00 97.62 176 ALA A CA 1
ATOM 1408 C C . ALA A 1 176 ? -16.089 -8.537 5.855 1.00 97.62 176 ALA A C 1
ATOM 1410 O O . ALA A 1 176 ? -16.127 -8.622 4.625 1.00 97.62 176 ALA A O 1
ATOM 1411 N N . ILE A 1 177 ? -16.294 -7.380 6.499 1.00 97.44 177 ILE A N 1
ATOM 1412 C CA . ILE A 1 177 ? -16.529 -6.098 5.814 1.00 97.44 177 ILE A CA 1
ATOM 1413 C C . ILE A 1 177 ? -15.351 -5.758 4.894 1.00 97.44 177 ILE A C 1
ATOM 1415 O O . ILE A 1 177 ? -15.549 -5.522 3.698 1.00 97.44 177 ILE A O 1
ATOM 1419 N N . ALA A 1 178 ? -14.121 -5.798 5.416 1.00 96.19 178 ALA A N 1
ATOM 1420 C CA . ALA A 1 178 ? -12.926 -5.507 4.628 1.00 96.19 178 ALA A CA 1
ATOM 1421 C C . ALA A 1 178 ? -12.794 -6.454 3.423 1.00 96.19 178 ALA A C 1
ATOM 1423 O O . ALA A 1 178 ? -12.604 -5.996 2.295 1.00 96.19 178 ALA A O 1
ATOM 1424 N N . VAL A 1 179 ? -12.964 -7.765 3.625 1.00 96.25 179 VAL A N 1
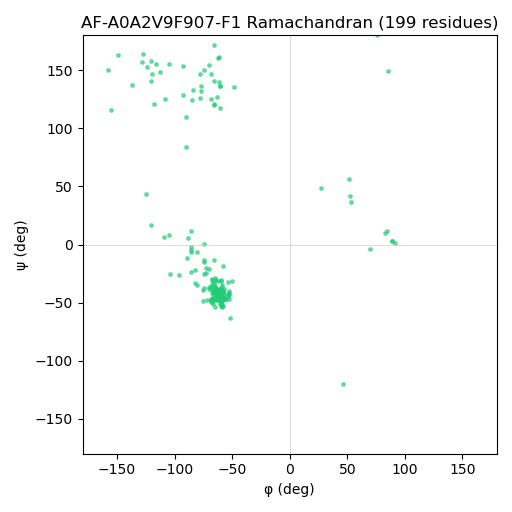ATOM 1425 C CA . VAL A 1 179 ? -12.903 -8.773 2.551 1.00 96.25 179 VAL A CA 1
ATOM 1426 C C . VAL A 1 179 ? -13.968 -8.516 1.482 1.00 96.25 179 VAL A C 1
ATOM 1428 O O . VAL A 1 179 ? -13.649 -8.538 0.291 1.00 96.25 179 VAL A O 1
ATOM 1431 N N . LYS A 1 180 ? -15.210 -8.221 1.884 1.00 96.62 180 LYS A N 1
ATOM 1432 C CA . LYS A 1 180 ? -16.313 -7.913 0.964 1.00 96.62 180 LYS A CA 1
ATOM 1433 C C . LYS A 1 180 ? -15.999 -6.690 0.102 1.00 96.62 180 LYS A C 1
ATOM 1435 O O . LYS A 1 180 ? -16.138 -6.751 -1.118 1.00 96.62 180 LYS A O 1
ATOM 1440 N N . ILE A 1 181 ? -15.538 -5.599 0.713 1.00 95.62 181 ILE A N 1
ATOM 1441 C CA . ILE A 1 181 ? -15.212 -4.356 0.001 1.00 95.62 181 ILE A CA 1
ATOM 1442 C C . ILE A 1 181 ? -14.035 -4.575 -0.950 1.00 95.62 181 ILE A C 1
ATOM 1444 O O . ILE A 1 181 ? -14.132 -4.245 -2.132 1.00 95.62 181 ILE A O 1
ATOM 1448 N N . HIS A 1 182 ? -12.961 -5.213 -0.481 1.00 91.56 182 HIS A N 1
ATOM 1449 C CA . HIS A 1 182 ? -11.811 -5.555 -1.320 1.00 91.56 182 HIS A CA 1
ATOM 1450 C C . HIS A 1 182 ? -12.182 -6.450 -2.511 1.00 91.56 182 HIS A C 1
ATOM 1452 O O . HIS A 1 182 ? -11.584 -6.307 -3.582 1.00 91.56 182 HIS A O 1
ATOM 1458 N N . GLY A 1 183 ? -13.130 -7.372 -2.317 1.00 90.50 183 GLY A N 1
ATOM 1459 C CA . GLY A 1 183 ? -13.647 -8.266 -3.352 1.00 90.50 183 GLY A CA 1
ATOM 1460 C C . GLY A 1 183 ? -14.587 -7.586 -4.349 1.00 90.50 183 GLY A C 1
ATOM 1461 O O . GLY A 1 183 ? -14.672 -8.038 -5.486 1.00 90.50 183 GLY A O 1
ATOM 1462 N N . SER A 1 184 ? -15.249 -6.495 -3.952 1.00 90.00 184 SER A N 1
ATOM 1463 C CA . SER A 1 184 ? -16.141 -5.725 -4.829 1.00 90.00 184 SER A CA 1
ATOM 1464 C C . SER A 1 184 ? -15.407 -4.901 -5.889 1.00 90.00 184 SER A C 1
ATOM 1466 O O . SER A 1 184 ? -16.001 -4.542 -6.902 1.00 90.00 184 SER A O 1
ATOM 1468 N N . GLU A 1 185 ? -14.119 -4.616 -5.677 1.00 88.44 185 GLU A N 1
ATOM 1469 C CA . GLU A 1 185 ? -13.325 -3.811 -6.603 1.00 88.44 185 GLU A CA 1
ATOM 1470 C C . GLU A 1 185 ? -12.593 -4.684 -7.629 1.00 88.44 185 GLU A C 1
ATOM 1472 O O . GLU A 1 185 ? -11.840 -5.583 -7.218 1.00 88.44 185 GLU A O 1
ATOM 1477 N N . PRO A 1 186 ? -12.719 -4.390 -8.941 1.00 82.94 186 PRO A N 1
ATOM 1478 C CA . PRO A 1 186 ? -12.104 -5.170 -10.009 1.00 82.94 186 PRO A CA 1
ATOM 1479 C C . PRO A 1 186 ? -10.628 -5.449 -9.743 1.00 82.94 186 PRO A C 1
ATOM 1481 O O . PRO A 1 186 ? -9.881 -4.571 -9.305 1.00 82.94 186 PRO A O 1
ATOM 1484 N N . LYS A 1 187 ? -10.192 -6.687 -9.979 1.00 77.94 187 LYS A N 1
ATOM 1485 C CA . LYS A 1 187 ? -8.782 -7.053 -9.829 1.00 77.94 187 LYS A CA 1
ATOM 1486 C C . LYS A 1 187 ? -8.020 -6.705 -11.103 1.00 77.94 187 LYS A C 1
ATOM 1488 O O . LYS A 1 187 ? -8.417 -7.105 -12.190 1.00 77.94 187 LYS A O 1
ATOM 1493 N N . GLY A 1 188 ? -6.872 -6.056 -10.924 1.00 80.50 188 GLY A N 1
ATOM 1494 C CA . GLY A 1 188 ? -5.942 -5.751 -12.006 1.00 80.50 188 GLY A CA 1
ATOM 1495 C C . GLY A 1 188 ? -6.281 -4.461 -12.746 1.00 80.50 188 GLY A C 1
ATOM 1496 O O . GLY A 1 188 ? -7.434 -4.060 -12.853 1.00 80.50 188 GLY A O 1
ATOM 1497 N N . ILE A 1 189 ? -5.235 -3.808 -13.242 1.00 88.25 189 ILE A N 1
ATOM 1498 C CA . ILE A 1 189 ? -5.342 -2.643 -14.116 1.00 88.25 189 ILE A CA 1
ATOM 1499 C C . ILE A 1 189 ? -4.927 -3.109 -15.518 1.00 88.25 189 ILE A C 1
ATOM 1501 O O . ILE A 1 189 ? -3.843 -3.697 -15.646 1.00 88.25 189 ILE A O 1
ATOM 1505 N N . PRO A 1 190 ? -5.768 -2.921 -16.552 1.00 87.94 190 PRO A N 1
ATOM 1506 C CA . PRO A 1 190 ? -5.498 -3.450 -17.888 1.00 87.94 190 PRO A CA 1
ATOM 1507 C C . PRO A 1 190 ? -4.207 -2.872 -18.488 1.00 87.94 190 PRO A C 1
ATOM 1509 O O . PRO A 1 190 ? -3.694 -1.851 -18.029 1.00 87.94 190 PRO A O 1
ATOM 1512 N N . ASP A 1 191 ? -3.655 -3.541 -19.508 1.00 88.25 191 ASP A N 1
ATOM 1513 C CA . ASP A 1 191 ? -2.628 -2.917 -20.356 1.00 88.25 191 ASP A CA 1
ATOM 1514 C C . ASP A 1 191 ? -3.288 -1.754 -21.132 1.00 88.25 191 ASP A C 1
ATOM 1516 O O . ASP A 1 191 ? -4.230 -2.007 -21.888 1.00 88.25 191 ASP A O 1
ATOM 1520 N N . PRO A 1 192 ? -2.828 -0.496 -20.971 1.00 89.19 192 PRO A N 1
ATOM 1521 C CA . PRO A 1 192 ? -3.425 0.658 -21.649 1.00 89.19 192 PRO A CA 1
ATOM 1522 C C . PRO A 1 192 ? -3.262 0.624 -23.174 1.00 89.19 192 PRO A C 1
ATOM 1524 O O . PRO A 1 192 ? -3.909 1.387 -23.884 1.00 89.19 192 PRO A O 1
ATOM 1527 N N . PHE A 1 193 ? -2.403 -0.248 -23.696 1.00 88.94 193 PHE A N 1
ATOM 1528 C CA . PHE A 1 193 ? -2.153 -0.409 -25.122 1.00 88.94 193 PHE A CA 1
ATOM 1529 C C . PHE A 1 193 ? -2.801 -1.673 -25.711 1.00 88.94 193 PHE A C 1
ATOM 1531 O O . PHE A 1 193 ? -2.509 -2.043 -26.855 1.00 88.94 193 PHE A O 1
ATOM 1538 N N . GLN A 1 194 ? -3.636 -2.378 -24.944 1.00 87.50 194 GLN A N 1
ATOM 1539 C CA . GLN A 1 194 ? -4.465 -3.461 -25.462 1.00 87.50 194 GLN A CA 1
ATOM 1540 C C . GLN A 1 194 ? -5.673 -2.871 -26.208 1.00 87.50 194 GLN A C 1
ATOM 1542 O O . GLN A 1 194 ? -6.306 -1.917 -25.755 1.00 87.50 194 GLN A O 1
ATOM 1547 N N . LYS A 1 195 ? -6.000 -3.424 -27.385 1.00 80.75 195 LYS A N 1
ATOM 1548 C CA . LYS A 1 195 ? -7.148 -2.957 -28.180 1.00 80.75 195 LYS A CA 1
ATOM 1549 C C . LYS A 1 195 ? -8.453 -3.120 -27.389 1.00 80.75 195 LYS A C 1
ATOM 1551 O O . LYS A 1 195 ? -8.681 -4.174 -26.804 1.00 80.75 195 LYS A O 1
ATOM 1556 N N . GLY A 1 196 ? -9.313 -2.099 -27.434 1.00 76.31 196 GLY A N 1
ATOM 1557 C CA . GLY A 1 196 ? -10.643 -2.120 -26.811 1.00 76.31 196 GLY A CA 1
ATOM 1558 C C . GLY A 1 196 ? -10.672 -1.797 -25.313 1.00 76.31 196 GLY A C 1
ATOM 1559 O O . GLY A 1 196 ? -11.713 -1.972 -24.689 1.00 76.31 196 GLY A O 1
ATOM 1560 N N . VAL A 1 197 ? -9.562 -1.335 -24.727 1.00 76.62 197 VAL A N 1
ATOM 1561 C CA . VAL A 1 197 ? -9.513 -0.917 -23.319 1.00 76.62 197 VAL A CA 1
ATOM 1562 C C . VAL A 1 197 ? -9.976 0.532 -23.171 1.00 76.62 197 VAL A C 1
ATOM 1564 O O . VAL A 1 197 ? -9.400 1.437 -23.773 1.00 76.62 197 VAL A O 1
ATOM 1567 N N . THR A 1 198 ? -10.981 0.760 -22.323 1.00 73.69 198 THR A N 1
ATOM 1568 C CA . THR A 1 198 ? -11.321 2.101 -21.827 1.00 73.69 198 THR A CA 1
ATOM 1569 C C . THR A 1 198 ? -10.327 2.487 -20.738 1.00 73.69 198 THR A C 1
ATOM 1571 O O . THR A 1 198 ? -10.130 1.734 -19.780 1.00 73.69 198 THR A O 1
ATOM 1574 N N . LEU A 1 199 ? -9.680 3.643 -20.890 1.00 73.94 199 LEU A N 1
ATOM 1575 C CA . LEU A 1 199 ? -8.739 4.136 -19.890 1.00 73.94 199 LEU A CA 1
ATOM 1576 C C . LEU A 1 199 ? -9.473 4.529 -18.604 1.00 73.94 199 LEU A C 1
ATOM 1578 O O . LEU A 1 199 ? -10.613 4.988 -18.649 1.00 73.94 199 LEU A O 1
ATOM 1582 N N . ILE A 1 200 ? -8.810 4.342 -17.464 1.00 66.50 200 ILE A N 1
ATOM 1583 C CA . ILE A 1 200 ? -9.309 4.795 -16.158 1.00 66.50 200 ILE A CA 1
ATOM 1584 C C . ILE A 1 200 ? -9.456 6.321 -16.212 1.00 66.50 200 ILE A C 1
ATOM 1586 O O . ILE A 1 200 ? -8.464 7.013 -16.445 1.00 66.50 200 ILE A O 1
ATOM 1590 N N . SER A 1 201 ? -10.689 6.806 -16.054 1.00 52.34 201 SER A N 1
ATOM 1591 C CA . SER A 1 201 ? -11.053 8.227 -15.978 1.00 52.34 201 SER A CA 1
ATOM 1592 C C . SER A 1 201 ? -10.979 8.751 -14.555 1.00 52.34 201 SER A C 1
ATOM 1594 O O . SER A 1 201 ? -11.515 8.033 -13.676 1.00 52.34 201 SER A O 1
#

Foldseek 3Di:
DQLLQQLQVVPDPDCSNVVSQVVQLVVCCVVVVPPPLQSGLVVVCVVVVVVVVVLSCVQNVPHDDPPTDCVSVVLVVVQSNQQSVVVVVLVVQLLVQLLVVLQVLCVVLVADNLCSVVLSCQLVVHWADLVVSCVSSVDDSVVSVVRVVSCVVSQQWDWDDDDRPITIHGGPVSNVSSVVSNVVGDPGDDSPPDPPDDGDD

Radius of gyration: 22.96 Å; Cα contacts (8 Å, |Δi|>4): 203; chains: 1; bounding box: 56×30×63 Å

Nearest PDB structures (foldseek):
  1u2w-assembly1_B  TM=7.124E-01  e=1.156E-02  Staphylococcus aureus
  4jba-assembly1_B  TM=5.977E-01  e=3.078E-02  Escherichia coli K-12
  3s2w-assembly1_A  TM=5.927E-01  e=4.504E-02  Methanosarcina mazei Go1
  3s2w-assembly2_D  TM=5.729E-01  e=7.349E-02  Methanosarcina mazei Go1
  2rdp-assembly1_A-2  TM=5.927E-01  e=1.755E-01  Geobacillus stearothermophilus

pLDDT: mean 92.52, std 6.89, range [52.34, 98.5]

Secondary structure (DSSP, 8-state):
-HHHHHHHH--SSS-HHHHHHHHHHHHHHHTT--SHHHH--HHHHHHSHHHHHHHHHHHHTTS--TTS--HHHHHHHHHHHHHHHHHHHHHHHHHHHHHHHHHHHHHHTT--GGGHHHHHHHHTT--B-HHHHHHHTT--HHHHHHHHHHHHHTTSEEEES-GGG-EEEE-HHHHHHHHHHHHHSPSS---TTSTTPPPP-

Mean predicted aligned error: 5.47 Å

Solvent-accessible surface area (backbone atoms only — not comparable to full-atom values): 11302 Å² total; per-residue (Å²): 107,67,26,62,51,41,50,46,66,44,90,51,98,68,59,34,70,60,49,16,51,52,47,38,26,49,56,35,32,77,71,70,41,64,55,68,74,74,27,48,52,63,75,50,44,74,75,38,49,65,62,53,51,48,44,48,47,68,58,31,70,91,50,67,60,92,87,53,74,50,62,69,53,52,52,51,51,54,41,38,46,50,34,43,48,46,51,48,55,51,49,52,52,44,51,49,57,49,50,60,52,44,49,51,53,38,52,74,66,74,46,65,74,70,50,40,61,52,48,49,42,11,36,76,68,40,76,36,36,65,72,61,47,21,62,76,56,72,43,54,74,67,55,40,53,51,52,57,45,50,37,34,77,70,51,48,30,40,79,43,76,55,84,93,64,34,32,32,31,39,17,71,67,38,39,51,53,41,52,52,50,60,67,71,48,81,84,80,57,74,63,82,85,45,89,93,61,81,75,92,124